Protein AF-A0A821VLI5-F1 (afdb_monomer_lite)

Radius of gyration: 17.31 Å; chains: 1; bounding box: 51×45×42 Å

Foldseek 3Di:
DDDDDDDQFDKAALDPDWPDPQQFPDPVVAQDFAKDWDAPAFFFADAAEEAEEEEEDDDPLLVVQVQLCQQFVLVWQLVVLQQLAFYADPNDTDGHHYDYHYDDYHYHHCPVPQDDDRCNVVVVVVVCCVVVVDPNDPPGHRYMYGYGHDLVRQPDRPQFDAPPQPVAAQSRRRSSLSNVQSVVLNVSCCRRHNPLRTIAGPVSNHFSSSFRPAQPPWDADPSRHTFDDDGPPTTHGYTFTQRNVVRDTDSGD

Sequence (253 aa):
MRANSVLENIIEAPVKLGATSHVNADPRKGPQGDIIYNPGNPVLTGTIKVYTFFYGTWTEEQKNIVLTFIVNIANTPWFNILRTYYQEIDGVQTYVTGPLEATTTYNLGTSYGTTLSKNSIPNTLTTLIQAGSIPNDPNGTNYIYAVTGDLARSTDNGCSKIDANPNGTPNGDRGIDAMMSTVAHELAEAITDPYVNSWRDENNYENADKCSHRYEPTVKLQHGIKYNVQAGDRRYLIQQNWDANTQQCTMSA

pLDDT: mean 77.53, std 18.72, range [22.38, 98.31]

Secondary structure (DSSP, 8-state):
---------EEE-TT--S-----PPPTTT---S--EE-TT-----SSEEEEEEEES---HHHHHHHHHHHHHGGGSHHHHHHTT-EEEETTEEEE----EEEEEEEEE-STTTT---TTHHHHHHHHHHHTTSS---TT--SEEEEEE--GGG-SS-SS------TT--TTS-HHHHHHHHHHHHHHHHHHH-TTSSSEE-TT---HHHHHTT---S-EE-GGG-EESEEETTEEE----EEETTTTEEES--

Structure (mmCIF, N/CA/C/O backbone):
data_AF-A0A821VLI5-F1
#
_entry.id   AF-A0A821VLI5-F1
#
loop_
_atom_site.group_PDB
_atom_site.id
_atom_site.type_symbol
_atom_site.label_atom_id
_atom_site.label_alt_id
_atom_site.label_comp_id
_atom_site.label_asym_id
_atom_site.label_entity_id
_atom_site.label_seq_id
_atom_site.pdbx_PDB_ins_code
_atom_site.Cartn_x
_atom_site.Cartn_y
_atom_site.Cartn_z
_atom_site.occupancy
_atom_site.B_iso_or_equiv
_atom_site.auth_seq_id
_atom_site.auth_comp_id
_atom_site.auth_asym_id
_atom_site.auth_atom_id
_atom_site.pdbx_PDB_model_num
ATOM 1 N N . MET A 1 1 ? 33.015 -2.453 8.938 1.00 24.11 1 MET A N 1
ATOM 2 C CA . MET A 1 1 ? 32.539 -1.087 8.632 1.00 24.11 1 MET A CA 1
ATOM 3 C C . MET A 1 1 ? 31.528 -1.201 7.501 1.00 24.11 1 MET A C 1
ATOM 5 O O . MET A 1 1 ? 31.934 -1.454 6.377 1.00 24.11 1 MET A O 1
ATOM 9 N N . ARG A 1 2 ? 30.226 -1.189 7.818 1.00 22.38 2 ARG A N 1
ATOM 10 C CA . ARG A 1 2 ? 29.136 -1.316 6.836 1.00 22.38 2 ARG A CA 1
ATOM 11 C C . ARG A 1 2 ? 28.680 0.094 6.469 1.00 22.38 2 ARG A C 1
ATOM 13 O O . ARG A 1 2 ? 28.303 0.844 7.362 1.00 22.38 2 ARG A O 1
ATOM 20 N N . ALA A 1 3 ? 28.813 0.459 5.198 1.00 22.59 3 ALA A N 1
ATOM 21 C CA . ALA A 1 3 ? 28.381 1.754 4.694 1.00 22.59 3 ALA A CA 1
ATOM 22 C C . ALA A 1 3 ? 26.845 1.824 4.634 1.00 22.59 3 ALA A C 1
ATOM 24 O O . ALA A 1 3 ? 26.178 0.838 4.337 1.00 22.59 3 ALA A O 1
ATOM 25 N N . ASN A 1 4 ? 26.357 3.011 4.976 1.00 25.78 4 ASN A N 1
ATOM 26 C CA . ASN A 1 4 ? 24.983 3.455 5.169 1.00 25.78 4 ASN A CA 1
ATOM 27 C C . ASN A 1 4 ? 23.937 2.988 4.136 1.00 25.78 4 ASN A C 1
ATOM 29 O O . ASN A 1 4 ? 24.146 3.081 2.930 1.00 25.78 4 ASN A O 1
ATOM 33 N N . SER A 1 5 ? 22.799 2.573 4.707 1.00 26.97 5 SER A N 1
ATOM 34 C CA . SER A 1 5 ? 21.412 2.491 4.216 1.00 26.97 5 SER A CA 1
ATOM 35 C C . SER A 1 5 ? 21.126 2.994 2.798 1.00 26.97 5 SER A C 1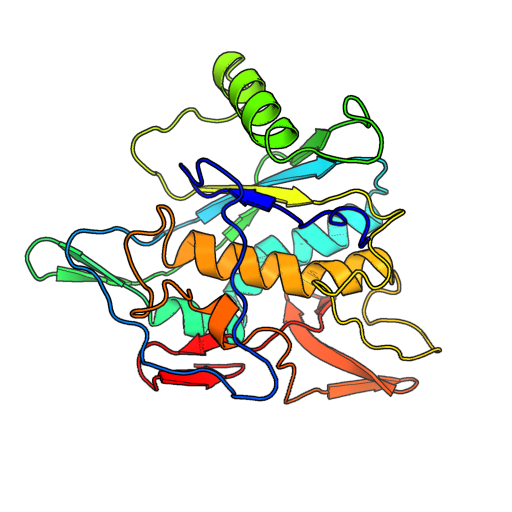
ATOM 37 O O . SER A 1 5 ? 21.221 4.192 2.513 1.00 26.97 5 SER A O 1
ATOM 39 N N . VAL A 1 6 ? 20.653 2.083 1.949 1.00 28.61 6 VAL A N 1
ATOM 40 C CA . VAL A 1 6 ? 20.037 2.416 0.670 1.00 28.61 6 VAL A CA 1
ATOM 41 C C . VAL A 1 6 ? 18.526 2.562 0.862 1.00 28.61 6 VAL A C 1
ATOM 43 O O . VAL A 1 6 ? 17.857 1.594 1.188 1.00 28.61 6 VAL A O 1
ATOM 46 N N . LEU A 1 7 ? 18.058 3.800 0.682 1.00 38.62 7 LEU A N 1
ATOM 47 C CA . LEU A 1 7 ? 16.731 4.251 0.232 1.00 38.62 7 LEU A CA 1
ATOM 48 C C . LEU A 1 7 ? 15.545 3.302 0.494 1.00 38.62 7 LEU A C 1
ATOM 50 O O . LEU A 1 7 ? 15.199 2.477 -0.350 1.00 38.62 7 LEU A O 1
ATOM 54 N N . GLU A 1 8 ? 14.875 3.504 1.623 1.00 42.53 8 GLU A N 1
ATOM 55 C CA . GLU A 1 8 ? 13.516 3.009 1.868 1.00 42.53 8 GLU A CA 1
ATOM 56 C C . GLU A 1 8 ? 12.522 3.957 1.163 1.00 42.53 8 GLU A C 1
ATOM 58 O O . GLU A 1 8 ? 12.709 5.177 1.168 1.00 42.53 8 GLU A O 1
ATOM 63 N N . ASN A 1 9 ? 11.508 3.412 0.482 1.00 42.50 9 ASN A N 1
ATOM 64 C CA . ASN A 1 9 ? 10.409 4.221 -0.052 1.00 42.50 9 ASN A CA 1
ATOM 65 C C . ASN A 1 9 ? 9.585 4.679 1.142 1.00 42.50 9 ASN A C 1
ATOM 67 O O . ASN A 1 9 ? 9.076 3.829 1.859 1.00 42.50 9 ASN A O 1
ATOM 71 N N . ILE A 1 10 ? 9.483 5.984 1.376 1.00 48.31 10 ILE A N 1
ATOM 72 C CA . ILE A 1 10 ? 8.803 6.492 2.567 1.00 48.31 10 ILE A CA 1
ATOM 73 C C . ILE A 1 10 ? 7.367 6.829 2.178 1.00 48.31 10 ILE A C 1
ATOM 75 O O . ILE A 1 10 ? 7.133 7.720 1.357 1.00 48.31 10 ILE A O 1
ATOM 79 N N . ILE A 1 11 ? 6.403 6.117 2.759 1.00 48.69 11 ILE A N 1
ATOM 80 C CA . ILE A 1 11 ? 5.005 6.542 2.756 1.00 48.69 11 ILE A CA 1
ATOM 81 C C . ILE A 1 11 ? 4.702 7.129 4.139 1.00 48.69 11 ILE A C 1
ATOM 83 O O . ILE A 1 11 ? 4.785 6.437 5.147 1.00 48.69 11 ILE A O 1
ATOM 87 N N . GLU A 1 12 ? 4.368 8.418 4.196 1.00 46.44 12 GLU A N 1
ATOM 88 C CA . GLU A 1 12 ? 4.026 9.127 5.433 1.00 46.44 12 GLU A CA 1
ATOM 89 C C . GLU A 1 12 ? 2.503 9.364 5.484 1.00 46.44 12 GLU A C 1
ATOM 91 O O . GLU A 1 12 ? 1.946 10.094 4.665 1.00 46.44 12 GLU A O 1
ATOM 96 N N . ALA A 1 13 ? 1.802 8.745 6.439 1.00 45.25 13 ALA A N 1
ATOM 97 C CA . ALA A 1 13 ? 0.444 9.150 6.839 1.00 45.25 13 ALA A CA 1
ATOM 98 C C . ALA A 1 13 ? 0.522 10.451 7.676 1.00 45.25 13 ALA A C 1
ATOM 100 O O . ALA A 1 13 ? 1.643 10.881 7.967 1.00 45.25 13 ALA A O 1
ATOM 101 N N . PRO A 1 14 ? -0.592 11.124 8.053 1.00 45.34 14 PRO A N 1
ATOM 102 C CA . PRO A 1 14 ? -0.581 12.552 8.377 1.00 45.34 14 PRO A CA 1
ATOM 103 C C . PRO A 1 14 ? 0.395 12.999 9.474 1.00 45.34 14 PRO A C 1
ATOM 105 O O . PRO A 1 14 ? 0.679 14.191 9.494 1.00 45.34 14 PRO A O 1
ATOM 108 N N . VAL A 1 15 ? 0.982 12.112 10.294 1.00 37.12 15 VAL A N 1
ATOM 109 C CA . VAL A 1 15 ? 2.282 12.361 10.947 1.00 37.12 15 VAL A CA 1
ATOM 110 C C . VAL A 1 15 ? 3.073 11.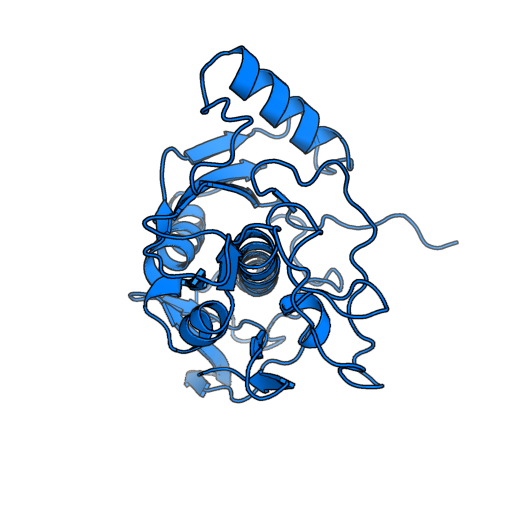042 11.191 1.00 37.12 15 VAL A C 1
ATOM 112 O O . VAL A 1 15 ? 3.016 10.504 12.293 1.00 37.12 15 VAL A O 1
ATOM 115 N N . LYS A 1 16 ? 3.904 10.555 10.245 1.00 45.75 16 LYS A N 1
ATOM 116 C CA . LYS A 1 16 ? 5.098 9.717 10.569 1.00 45.75 16 LYS A CA 1
ATOM 117 C C . LYS A 1 16 ? 6.314 10.653 10.722 1.00 45.75 16 LYS A C 1
ATOM 119 O O . LYS A 1 16 ? 7.113 10.832 9.808 1.00 45.75 16 LYS A O 1
ATOM 124 N N . LEU A 1 17 ? 6.438 11.335 11.870 1.00 29.39 17 LEU A N 1
ATOM 125 C CA . LEU A 1 17 ? 7.600 12.195 12.147 1.00 29.39 17 LEU A CA 1
ATOM 126 C C . LEU A 1 17 ? 8.837 11.345 12.454 1.00 29.39 17 LEU A C 1
ATOM 128 O O . LEU A 1 17 ? 9.081 10.944 13.590 1.00 29.39 17 LEU A O 1
ATOM 132 N N . GLY A 1 18 ? 9.650 11.163 11.418 1.00 31.88 18 GLY A N 1
ATOM 133 C CA . GLY A 1 18 ? 10.977 10.573 11.487 1.00 31.88 18 GLY A CA 1
ATOM 134 C C . GLY A 1 18 ? 10.990 9.148 10.962 1.00 31.88 18 GLY A C 1
ATOM 135 O O . GLY A 1 18 ? 10.194 8.317 11.374 1.00 31.88 18 GLY A O 1
ATOM 136 N N . ALA A 1 19 ? 11.957 8.855 10.092 1.00 32.88 19 ALA A N 1
ATOM 137 C CA . ALA A 1 19 ? 12.346 7.488 9.779 1.00 32.88 19 ALA A CA 1
ATOM 138 C C . ALA A 1 19 ? 12.881 6.826 11.059 1.00 32.88 19 ALA A C 1
ATOM 140 O O . ALA A 1 19 ? 14.092 6.826 11.340 1.00 32.88 19 ALA A O 1
ATOM 141 N N . THR A 1 20 ? 11.971 6.309 11.879 1.00 35.59 20 THR A N 1
ATOM 142 C CA . THR A 1 20 ? 12.273 5.279 12.860 1.00 35.59 20 THR A CA 1
ATOM 143 C C . THR A 1 20 ? 12.878 4.116 12.087 1.00 35.59 20 THR A C 1
ATOM 145 O O . THR A 1 20 ? 12.532 3.866 10.940 1.00 35.59 20 THR A O 1
ATOM 148 N N . SER A 1 21 ? 13.887 3.462 12.648 1.00 37.69 21 SER A N 1
ATOM 149 C CA . SER A 1 21 ? 14.374 2.211 12.071 1.00 37.69 21 SER A CA 1
ATOM 150 C C . SER A 1 21 ? 13.184 1.267 11.890 1.00 37.69 21 SER A C 1
ATOM 152 O O . SER A 1 21 ? 12.632 0.847 12.906 1.00 37.69 21 SER A O 1
ATOM 154 N N . HIS A 1 22 ? 12.795 0.967 10.650 1.00 51.19 22 HIS A N 1
ATOM 155 C CA . HIS A 1 22 ? 11.783 -0.045 10.367 1.00 51.19 22 HIS A CA 1
ATOM 156 C C . HIS A 1 22 ? 12.322 -1.376 10.890 1.00 51.19 22 HIS A C 1
ATOM 158 O O . HIS A 1 22 ? 13.314 -1.923 10.389 1.00 51.19 22 HIS A O 1
ATOM 164 N N . VAL A 1 23 ? 11.749 -1.846 11.994 1.00 56.75 23 VAL A N 1
ATOM 165 C CA . VAL A 1 23 ? 12.067 -3.162 12.526 1.00 56.75 23 VAL A CA 1
ATOM 166 C C . VAL A 1 23 ? 11.199 -4.129 11.741 1.00 56.75 23 VAL A C 1
ATOM 168 O O . VAL A 1 23 ? 10.013 -4.210 11.962 1.00 56.75 23 VAL A O 1
ATOM 171 N N . ASN A 1 24 ? 11.782 -4.886 10.818 1.00 60.94 24 ASN A N 1
ATOM 172 C CA . ASN A 1 24 ? 11.066 -5.985 10.171 1.00 60.94 24 ASN A CA 1
ATOM 173 C C . ASN A 1 24 ? 11.215 -7.255 11.020 1.00 60.94 24 ASN A C 1
ATOM 175 O O . ASN A 1 24 ? 12.294 -7.502 11.577 1.00 60.94 24 ASN A O 1
ATOM 179 N N . ALA A 1 25 ? 10.182 -8.098 11.094 1.00 58.00 25 ALA A N 1
ATOM 180 C CA . ALA A 1 25 ? 10.293 -9.376 11.796 1.00 58.00 25 ALA A CA 1
ATOM 181 C C . ALA A 1 25 ? 11.406 -10.252 11.176 1.00 58.00 25 ALA A C 1
ATOM 183 O O . ALA A 1 25 ? 11.527 -10.345 9.953 1.00 58.00 25 ALA A O 1
ATOM 184 N N . ASP A 1 26 ? 12.226 -10.926 12.005 1.00 62.94 26 ASP A N 1
ATOM 185 C CA . ASP A 1 26 ? 13.305 -11.802 11.510 1.00 62.94 26 ASP A CA 1
ATOM 186 C C . ASP A 1 26 ? 12.705 -12.928 10.644 1.00 62.94 26 ASP A C 1
ATOM 188 O O . ASP A 1 26 ? 11.998 -13.800 11.175 1.00 62.94 26 ASP A O 1
ATOM 192 N N . PRO A 1 27 ? 13.039 -13.001 9.339 1.00 61.19 27 PRO A N 1
ATOM 193 C CA . PRO A 1 27 ? 12.475 -14.002 8.437 1.00 61.19 27 PRO A CA 1
ATOM 194 C C . PRO A 1 27 ? 12.721 -15.446 8.895 1.00 61.19 27 PRO A C 1
ATOM 196 O O . PRO A 1 27 ? 11.984 -16.350 8.507 1.00 61.19 27 PRO A O 1
ATOM 199 N N . ARG A 1 28 ? 13.753 -15.680 9.721 1.00 56.53 28 ARG A N 1
ATOM 200 C CA . ARG A 1 28 ? 14.140 -17.007 10.229 1.00 56.53 28 ARG A CA 1
ATOM 201 C C . ARG A 1 28 ? 13.348 -17.443 11.456 1.00 56.53 28 ARG A C 1
ATOM 203 O O . ARG A 1 28 ? 13.270 -18.639 11.715 1.00 56.53 28 ARG A O 1
ATOM 210 N N . LYS A 1 29 ? 12.821 -16.496 12.234 1.00 60.34 29 LYS A N 1
ATOM 211 C CA . LYS A 1 29 ? 12.081 -16.779 13.478 1.00 60.34 29 LYS A CA 1
ATOM 212 C C . LYS A 1 29 ? 10.567 -16.745 13.282 1.00 60.34 29 LYS A C 1
ATOM 214 O O . LYS A 1 29 ? 9.846 -17.270 14.122 1.00 60.34 29 LYS A O 1
ATOM 219 N N . GLY A 1 30 ? 10.120 -16.174 12.164 1.00 63.47 30 GLY A N 1
ATOM 220 C CA . GLY A 1 30 ? 8.716 -15.920 11.880 1.00 63.47 30 GLY A CA 1
ATOM 221 C C . GLY A 1 30 ? 8.138 -14.759 12.689 1.00 63.47 30 GLY A C 1
ATOM 222 O O . GLY A 1 30 ? 8.813 -14.253 13.585 1.00 63.47 30 GLY A O 1
ATOM 223 N N . PRO A 1 31 ? 6.921 -14.300 12.346 1.00 73.94 31 PRO A N 1
ATOM 224 C CA . PRO A 1 31 ? 6.234 -13.271 13.119 1.00 73.94 31 PRO A CA 1
ATOM 225 C C . PRO A 1 31 ? 6.019 -13.766 14.552 1.00 73.94 31 PRO A C 1
ATOM 227 O O . PRO A 1 31 ? 5.532 -14.877 14.759 1.00 73.94 31 PRO A O 1
ATOM 230 N N . GLN A 1 32 ? 6.423 -12.964 15.535 1.00 77.00 32 GLN A N 1
ATOM 231 C CA . GLN A 1 32 ? 6.291 -13.283 16.960 1.00 77.00 32 GLN A CA 1
ATOM 232 C C . GLN A 1 32 ? 5.333 -12.307 17.619 1.00 77.00 32 GLN A C 1
ATOM 234 O O . GLN A 1 32 ? 5.511 -11.117 17.407 1.00 77.00 32 GLN A O 1
ATOM 239 N N . GLY A 1 33 ? 4.405 -12.787 18.449 1.00 84.69 33 GLY A N 1
ATOM 240 C CA . GLY A 1 33 ? 3.459 -11.955 19.202 1.00 84.69 33 GLY A CA 1
ATOM 241 C C . GLY A 1 33 ? 2.266 -11.481 18.372 1.00 84.69 33 GLY A C 1
ATOM 242 O O . GLY A 1 33 ? 2.364 -11.347 17.150 1.00 84.69 33 GLY A O 1
ATOM 243 N N . ASP A 1 34 ? 1.159 -11.203 19.047 1.00 91.19 34 ASP A N 1
ATOM 244 C CA . ASP A 1 34 ? -0.065 -10.715 18.418 1.00 91.19 34 ASP A CA 1
ATOM 245 C C . ASP A 1 34 ? 0.000 -9.195 18.229 1.00 91.19 34 ASP A C 1
ATOM 247 O O . ASP A 1 34 ? 0.607 -8.481 19.031 1.00 91.19 34 ASP A O 1
ATOM 251 N N . ILE A 1 35 ? -0.618 -8.693 17.161 1.00 91.62 35 ILE A N 1
ATOM 252 C CA . ILE A 1 35 ? -0.881 -7.260 17.010 1.00 91.62 35 ILE A CA 1
ATOM 253 C C . ILE A 1 35 ? -2.173 -6.950 17.748 1.00 91.62 35 ILE A C 1
ATOM 255 O O . ILE A 1 35 ? -3.214 -7.556 17.477 1.00 91.62 35 ILE A O 1
ATOM 259 N N . ILE A 1 36 ? -2.096 -5.980 18.655 1.00 92.75 36 ILE A N 1
ATOM 260 C CA . ILE A 1 36 ? -3.197 -5.587 19.528 1.00 92.75 36 ILE A CA 1
ATOM 261 C C . ILE A 1 36 ? -3.552 -4.126 19.249 1.00 92.75 36 ILE A C 1
ATOM 263 O O . ILE A 1 36 ? -2.683 -3.289 18.990 1.00 92.75 36 ILE A O 1
ATOM 267 N N . TYR A 1 37 ? -4.847 -3.826 19.306 1.00 92.75 37 TYR A N 1
ATOM 268 C CA . TYR A 1 37 ? -5.348 -2.464 19.216 1.00 92.75 37 TYR A CA 1
ATOM 269 C C . TYR A 1 37 ? -5.120 -1.685 20.514 1.00 92.75 37 TYR A C 1
ATOM 271 O O . TYR A 1 37 ? -5.429 -2.172 21.603 1.00 92.75 37 TYR A O 1
ATOM 279 N N . ASN A 1 38 ? -4.657 -0.443 20.393 1.00 87.94 38 ASN A N 1
ATOM 280 C CA . ASN A 1 38 ? -4.570 0.518 21.485 1.00 87.94 38 ASN A CA 1
ATOM 281 C C . ASN A 1 38 ? -5.787 1.462 21.441 1.00 87.94 38 ASN A C 1
ATOM 283 O O . ASN A 1 38 ? -5.850 2.317 20.552 1.00 87.94 38 ASN A O 1
ATOM 287 N N . PRO A 1 39 ? -6.735 1.360 22.393 1.00 86.62 39 PRO A N 1
ATOM 288 C CA . PRO A 1 39 ? -7.982 2.123 22.367 1.00 86.62 39 PRO A CA 1
ATOM 289 C C . PRO A 1 39 ? -7.805 3.638 22.238 1.00 86.62 39 PRO A C 1
ATOM 291 O O . PRO A 1 39 ? -6.901 4.221 22.838 1.00 86.62 39 PRO A O 1
ATOM 294 N N . GLY A 1 40 ? -8.703 4.277 21.483 1.00 81.94 40 GLY A N 1
ATOM 295 C CA . GLY A 1 40 ? -8.716 5.727 21.265 1.00 81.94 40 GLY A CA 1
ATOM 296 C C . GLY A 1 40 ? -7.774 6.227 20.167 1.00 81.94 40 GLY A C 1
ATOM 297 O O . GLY A 1 40 ? -7.740 7.429 19.909 1.00 81.94 40 GLY A O 1
ATOM 298 N N . ASN A 1 41 ? -7.037 5.333 19.503 1.00 87.00 41 ASN A N 1
ATOM 299 C CA . ASN A 1 41 ? -6.144 5.680 18.399 1.00 87.00 41 ASN A CA 1
ATOM 300 C C . ASN A 1 41 ? -6.798 5.374 17.041 1.00 87.00 41 ASN A C 1
ATOM 302 O O . ASN A 1 41 ? -7.542 4.393 16.927 1.00 87.00 41 ASN A O 1
ATOM 306 N N . PRO A 1 42 ? -6.578 6.216 16.020 1.00 87.88 42 PRO A N 1
ATOM 307 C CA . PRO A 1 42 ? -7.330 6.134 14.777 1.00 87.88 42 PRO A CA 1
ATOM 308 C C . PRO A 1 42 ? -6.770 5.081 13.816 1.00 87.88 42 PRO A C 1
ATOM 310 O O . PRO A 1 42 ? -5.624 4.646 13.920 1.00 87.88 42 PRO A O 1
ATOM 313 N N . VAL A 1 43 ? -7.594 4.721 12.840 1.00 90.94 43 VAL A N 1
ATOM 314 C CA . VAL A 1 43 ? -7.199 4.061 11.588 1.00 90.94 43 VAL A CA 1
ATOM 315 C C . VAL A 1 43 ? -7.755 4.897 10.435 1.00 90.94 43 VAL A C 1
ATOM 317 O O . VAL A 1 43 ? -8.657 5.713 10.641 1.00 90.94 43 VAL A O 1
ATOM 320 N N . LEU A 1 44 ? -7.262 4.724 9.210 1.00 89.69 44 LEU A N 1
ATOM 321 C CA . LEU A 1 44 ? -7.827 5.447 8.067 1.00 89.69 44 LEU A CA 1
ATOM 322 C C . LEU A 1 44 ? -9.130 4.786 7.592 1.00 89.69 44 LEU A C 1
ATOM 324 O O . LEU A 1 44 ? -9.191 3.578 7.354 1.00 89.69 44 LEU A O 1
ATOM 328 N N . THR A 1 45 ? -10.187 5.584 7.429 1.00 90.88 45 THR A N 1
ATOM 329 C CA . THR A 1 45 ? -11.538 5.115 7.064 1.00 90.88 45 THR A CA 1
ATOM 330 C C . THR A 1 45 ? -12.128 5.964 5.930 1.00 90.88 45 THR A C 1
ATOM 332 O O . THR A 1 45 ? -11.563 6.978 5.545 1.00 90.88 45 THR A O 1
ATOM 335 N N . GLY A 1 46 ? -13.249 5.559 5.333 1.00 90.31 46 GLY A N 1
ATOM 336 C CA . GLY A 1 46 ? -13.823 6.223 4.161 1.00 90.31 46 GLY A CA 1
ATOM 337 C C . GLY A 1 46 ? -12.902 6.188 2.933 1.00 90.31 46 GLY A C 1
ATOM 338 O O . GLY A 1 46 ? -12.063 5.298 2.786 1.00 90.31 46 GLY A O 1
ATOM 339 N N . THR A 1 47 ? -13.067 7.168 2.040 1.00 90.81 47 THR A N 1
ATOM 340 C CA . THR A 1 47 ? -12.162 7.368 0.899 1.00 90.81 47 THR A CA 1
ATOM 341 C C . THR A 1 47 ? -10.813 7.893 1.383 1.00 90.81 47 THR A C 1
ATOM 343 O O . THR A 1 47 ? -10.754 8.964 1.987 1.00 90.81 47 THR A O 1
ATOM 346 N N . ILE A 1 48 ? -9.739 7.171 1.059 1.00 88.56 48 ILE A N 1
ATOM 347 C CA . ILE A 1 48 ? -8.364 7.490 1.454 1.00 88.56 48 ILE A CA 1
ATOM 348 C C . ILE A 1 48 ? -7.625 8.096 0.258 1.00 88.56 48 ILE A C 1
ATOM 350 O O . ILE A 1 48 ? -7.394 7.423 -0.746 1.00 88.56 48 ILE A O 1
ATOM 354 N N . LYS A 1 49 ? -7.238 9.368 0.347 1.00 85.75 49 LYS A N 1
ATOM 355 C CA . LYS A 1 49 ? -6.517 10.084 -0.713 1.00 85.75 49 LYS A CA 1
ATOM 356 C C . LYS A 1 49 ? -5.020 9.811 -0.640 1.00 85.75 49 LYS A C 1
ATOM 358 O O . LYS A 1 49 ? -4.394 10.028 0.387 1.00 85.75 49 LYS A O 1
ATOM 363 N N . VAL A 1 50 ? -4.406 9.408 -1.740 1.00 83.75 50 VAL A N 1
ATOM 364 C CA . VAL A 1 50 ? -2.969 9.123 -1.796 1.00 83.75 50 VAL A CA 1
ATOM 365 C C . VAL A 1 50 ? -2.279 10.163 -2.671 1.00 83.75 50 VAL A C 1
ATOM 367 O O . VAL A 1 50 ? -2.375 10.141 -3.901 1.00 83.75 50 VAL A O 1
ATOM 370 N N . TYR A 1 51 ? -1.593 11.102 -2.025 1.00 79.06 51 TYR A N 1
ATOM 371 C CA . TYR A 1 51 ? -0.737 12.100 -2.662 1.00 79.06 51 TYR A CA 1
ATOM 372 C C . TYR A 1 51 ? 0.593 11.436 -3.007 1.00 79.06 51 TYR A C 1
ATOM 374 O O . TYR A 1 51 ? 1.340 11.039 -2.116 1.00 79.06 51 TYR A O 1
ATOM 382 N N . THR A 1 52 ? 0.886 11.290 -4.298 1.00 79.00 52 THR A N 1
ATOM 383 C CA . THR A 1 52 ? 2.064 10.534 -4.749 1.00 79.00 52 THR A CA 1
ATOM 384 C C . THR A 1 52 ? 3.167 11.474 -5.225 1.00 79.00 52 THR A C 1
ATOM 386 O O . THR A 1 52 ? 2.948 12.319 -6.095 1.00 79.00 52 THR A O 1
ATOM 389 N N . PHE A 1 53 ? 4.369 11.309 -4.682 1.00 77.31 53 PHE A N 1
ATOM 390 C CA . PHE A 1 53 ? 5.558 12.082 -5.017 1.00 77.31 53 PHE A CA 1
ATOM 391 C C . PHE A 1 53 ? 6.571 11.169 -5.690 1.00 77.31 53 PHE A C 1
ATOM 393 O O . PHE A 1 53 ? 7.165 10.292 -5.064 1.00 77.31 53 PHE A O 1
ATOM 400 N N . PHE A 1 54 ? 6.790 11.409 -6.974 1.00 78.25 54 PHE A N 1
ATOM 401 C CA . PHE A 1 54 ? 7.784 10.698 -7.754 1.00 78.25 54 PHE A CA 1
ATOM 402 C C . PHE A 1 54 ? 9.128 11.399 -7.612 1.00 78.25 54 PHE A C 1
ATOM 404 O O . PHE A 1 54 ? 9.339 12.450 -8.222 1.00 78.25 54 PHE A O 1
ATOM 411 N N . TYR A 1 55 ? 10.017 10.847 -6.781 1.00 74.69 55 TYR A N 1
ATOM 412 C CA . TYR A 1 55 ? 11.374 11.357 -6.630 1.00 74.69 55 TYR A CA 1
ATOM 413 C C . TYR A 1 55 ? 12.308 10.802 -7.707 1.00 74.69 55 TYR A C 1
ATOM 415 O O . TYR A 1 55 ? 12.416 9.590 -7.892 1.00 74.69 55 TYR A O 1
ATOM 423 N N . GLY A 1 56 ? 13.019 11.690 -8.399 1.00 74.75 56 GLY A N 1
ATOM 424 C CA . GLY A 1 56 ? 13.949 11.333 -9.469 1.00 74.75 56 GLY A CA 1
ATOM 425 C C . GLY A 1 56 ? 13.322 11.416 -10.861 1.00 74.75 56 GLY A C 1
ATOM 426 O O . GLY A 1 56 ? 12.424 12.221 -11.113 1.00 74.75 56 GLY A O 1
ATOM 427 N N . THR A 1 57 ? 13.827 10.610 -11.797 1.00 80.75 57 THR A N 1
ATOM 428 C CA . THR A 1 57 ? 13.367 10.625 -13.196 1.00 80.75 57 THR A CA 1
ATOM 429 C C . THR A 1 57 ? 12.427 9.458 -13.458 1.00 80.75 57 THR A C 1
ATOM 431 O O . THR A 1 57 ? 12.813 8.306 -13.297 1.00 80.75 57 THR A O 1
ATOM 434 N N . TRP A 1 58 ? 11.206 9.771 -13.891 1.00 83.12 58 TRP A N 1
ATOM 435 C CA . TRP A 1 58 ? 10.125 8.807 -14.068 1.00 83.12 58 TRP A CA 1
ATOM 436 C C . TRP A 1 58 ? 9.437 9.005 -15.413 1.00 83.12 58 TRP A C 1
ATOM 438 O O . TRP A 1 58 ? 8.966 10.108 -15.713 1.00 83.12 58 TRP A O 1
ATOM 448 N N . THR A 1 59 ? 9.329 7.931 -16.191 1.00 90.38 59 THR A N 1
ATOM 449 C CA . THR A 1 59 ? 8.482 7.895 -17.391 1.00 90.38 59 THR A CA 1
ATOM 450 C C . THR A 1 59 ? 7.000 7.844 -17.011 1.00 90.38 59 THR A C 1
ATOM 452 O O . THR A 1 59 ? 6.643 7.485 -15.889 1.00 90.38 59 THR A O 1
ATOM 455 N N . GLU A 1 60 ? 6.115 8.199 -17.943 1.00 92.31 60 GLU A N 1
ATOM 456 C CA . GLU A 1 60 ? 4.664 8.109 -17.723 1.00 92.31 60 GLU A CA 1
ATOM 457 C C . GLU A 1 60 ? 4.208 6.667 -17.471 1.00 92.31 60 GLU A C 1
ATOM 459 O O . GLU A 1 60 ? 3.393 6.438 -16.581 1.00 92.31 60 GLU A O 1
ATOM 464 N N . GLU A 1 61 ? 4.793 5.693 -18.174 1.00 93.31 61 GLU A N 1
ATOM 465 C CA . GLU A 1 61 ? 4.492 4.269 -17.983 1.00 93.31 61 GLU A CA 1
ATOM 466 C C . GLU A 1 61 ? 4.882 3.789 -16.577 1.00 93.31 61 GLU A C 1
ATOM 468 O O . GLU A 1 61 ? 4.094 3.132 -15.900 1.00 93.31 61 GLU A O 1
ATOM 473 N N . GLN A 1 62 ? 6.056 4.189 -16.079 1.00 89.06 62 GLN A N 1
ATOM 474 C CA . GLN A 1 62 ? 6.488 3.860 -14.714 1.00 89.06 62 GLN A CA 1
ATOM 475 C C . GLN A 1 62 ? 5.538 4.429 -13.657 1.00 89.06 62 GLN A C 1
ATOM 477 O O . GLN A 1 62 ? 5.165 3.729 -12.714 1.00 89.06 62 GLN A O 1
ATOM 482 N N . LYS A 1 63 ? 5.100 5.683 -13.826 1.00 89.44 63 LYS A N 1
ATOM 483 C CA . LYS A 1 63 ? 4.099 6.285 -12.933 1.00 89.44 63 LYS A CA 1
ATOM 484 C C . LYS A 1 63 ? 2.771 5.549 -13.032 1.00 89.44 63 LYS A C 1
ATOM 486 O O . LYS A 1 63 ? 2.146 5.303 -12.006 1.00 89.44 63 LYS A O 1
ATOM 491 N N . ASN A 1 64 ? 2.353 5.167 -14.238 1.00 93.75 64 ASN A N 1
ATOM 492 C CA . ASN A 1 64 ? 1.112 4.432 -14.446 1.00 93.75 64 ASN A CA 1
ATOM 493 C C . ASN A 1 64 ? 1.114 3.088 -13.701 1.00 93.75 64 ASN A C 1
ATOM 495 O O . ASN A 1 64 ? 0.121 2.775 -13.055 1.00 93.75 64 ASN A O 1
ATOM 499 N N . ILE A 1 65 ? 2.232 2.349 -13.683 1.00 92.12 65 ILE A N 1
ATOM 500 C CA . ILE A 1 65 ? 2.342 1.100 -12.906 1.00 92.12 65 ILE A CA 1
ATOM 501 C C . ILE A 1 65 ? 2.061 1.338 -11.413 1.00 92.12 65 ILE A C 1
ATOM 503 O O . ILE A 1 65 ? 1.304 0.577 -10.803 1.00 92.12 65 ILE A O 1
ATOM 507 N N . VAL A 1 66 ? 2.638 2.394 -10.830 1.00 89.19 66 VAL A N 1
ATOM 508 C CA . VAL A 1 66 ? 2.458 2.743 -9.409 1.00 89.19 66 VAL A CA 1
ATOM 509 C C . VAL A 1 66 ? 1.036 3.230 -9.130 1.00 89.19 66 VAL A C 1
ATOM 511 O O . VAL A 1 66 ? 0.400 2.778 -8.181 1.00 89.19 66 VAL A O 1
ATOM 514 N N . LEU A 1 67 ? 0.507 4.127 -9.962 1.00 91.94 67 LEU A N 1
ATOM 515 C CA . LEU A 1 67 ? -0.823 4.706 -9.757 1.00 91.94 67 LEU A CA 1
ATOM 516 C C . LEU A 1 67 ? -1.929 3.663 -9.940 1.00 91.94 67 LEU A C 1
ATOM 518 O O . LEU A 1 67 ? -2.859 3.632 -9.136 1.00 91.94 67 LEU A O 1
ATOM 522 N N . THR A 1 68 ? -1.804 2.765 -10.923 1.00 95.31 68 THR A N 1
ATOM 523 C CA . THR A 1 68 ? -2.724 1.632 -11.098 1.00 95.31 68 THR A CA 1
ATOM 524 C C . THR A 1 68 ? -2.750 0.749 -9.858 1.00 95.31 68 THR A C 1
ATOM 526 O O . THR A 1 68 ? -3.833 0.342 -9.439 1.00 95.31 68 THR A O 1
ATOM 529 N N . PHE A 1 69 ? -1.597 0.493 -9.232 1.00 94.31 69 PHE A N 1
ATOM 530 C CA . PHE A 1 69 ? -1.550 -0.245 -7.973 1.00 94.31 69 PHE A CA 1
ATOM 531 C C . PHE A 1 69 ? -2.323 0.486 -6.874 1.00 94.31 69 PHE A C 1
ATOM 533 O O . PHE A 1 69 ? -3.241 -0.089 -6.296 1.00 94.31 69 PHE A O 1
ATOM 540 N N . ILE A 1 70 ? -2.000 1.761 -6.629 1.00 91.38 70 ILE A N 1
ATOM 541 C CA . ILE A 1 70 ? -2.587 2.566 -5.546 1.00 91.38 70 ILE A CA 1
ATOM 542 C C . ILE A 1 70 ? -4.117 2.597 -5.633 1.00 91.38 70 ILE A C 1
ATOM 544 O O . ILE A 1 70 ? -4.788 2.341 -4.637 1.00 91.38 70 ILE A O 1
ATOM 548 N N . VAL A 1 71 ? -4.682 2.868 -6.813 1.00 93.31 71 VAL A N 1
ATOM 549 C CA . VAL A 1 71 ? -6.143 3.022 -6.951 1.00 93.31 71 VAL A CA 1
ATOM 550 C C . VAL A 1 71 ? -6.900 1.695 -6.962 1.00 93.31 71 VAL A C 1
ATOM 552 O O . VAL A 1 71 ? -8.101 1.673 -6.705 1.00 93.31 71 VAL A O 1
ATOM 555 N N . ASN A 1 72 ? -6.224 0.576 -7.249 1.00 97.06 72 ASN A N 1
ATOM 556 C CA . ASN A 1 72 ? -6.883 -0.725 -7.379 1.00 97.06 72 ASN A CA 1
ATOM 557 C C . ASN A 1 72 ? -6.569 -1.712 -6.255 1.00 97.06 72 ASN A C 1
ATOM 559 O O . ASN A 1 72 ? -7.305 -2.689 -6.117 1.00 97.06 72 ASN A O 1
ATOM 563 N N . ILE A 1 73 ? -5.527 -1.497 -5.444 1.00 96.50 73 ILE A N 1
ATOM 564 C CA . ILE A 1 73 ? -5.158 -2.438 -4.375 1.00 96.50 73 ILE A CA 1
ATOM 565 C C . ILE A 1 73 ? -6.307 -2.623 -3.375 1.00 96.50 73 ILE A C 1
ATOM 567 O O . ILE A 1 73 ? -6.543 -3.742 -2.925 1.00 96.50 73 ILE A O 1
ATOM 571 N N . ALA A 1 74 ? -7.106 -1.573 -3.145 1.00 96.44 74 ALA A N 1
ATOM 572 C CA . ALA A 1 74 ? -8.315 -1.591 -2.318 1.00 96.44 74 ALA A CA 1
ATOM 573 C C . ALA A 1 74 ? -9.366 -2.633 -2.750 1.00 96.44 74 ALA A C 1
ATOM 575 O O . ALA A 1 74 ? -10.188 -3.064 -1.939 1.00 96.44 74 ALA A O 1
ATOM 576 N N . ASN A 1 75 ? -9.347 -3.046 -4.019 1.00 97.06 75 ASN A N 1
ATOM 577 C CA . ASN A 1 75 ? -10.293 -4.001 -4.601 1.00 97.06 75 ASN A CA 1
ATOM 578 C C . ASN A 1 75 ? -9.794 -5.453 -4.530 1.00 97.06 75 ASN A C 1
ATOM 580 O O . ASN A 1 75 ? -10.426 -6.352 -5.081 1.00 97.06 75 ASN A O 1
ATOM 584 N N . THR A 1 76 ? -8.646 -5.693 -3.895 1.00 97.94 76 THR A N 1
ATOM 585 C CA . THR A 1 76 ? -8.010 -7.013 -3.842 1.00 97.94 76 THR A CA 1
ATOM 586 C C . THR A 1 76 ? -8.306 -7.730 -2.522 1.00 97.94 76 THR A C 1
ATOM 588 O O . THR A 1 76 ? -8.491 -7.067 -1.498 1.00 97.94 76 THR A O 1
ATOM 591 N N . PRO A 1 77 ? -8.273 -9.077 -2.496 1.00 98.00 77 PRO A N 1
ATOM 592 C CA . PRO A 1 77 ? -8.358 -9.837 -1.248 1.00 98.00 77 PRO A CA 1
ATOM 593 C C . PRO A 1 77 ? -7.271 -9.462 -0.236 1.00 98.00 77 PRO A C 1
ATOM 595 O O . PRO A 1 77 ? -7.514 -9.498 0.964 1.00 98.00 77 PRO A O 1
ATOM 598 N N . TRP A 1 78 ? -6.094 -9.042 -0.706 1.00 98.00 78 TRP A N 1
ATOM 599 C CA . TRP A 1 78 ? -5.014 -8.585 0.166 1.00 98.00 78 TRP A CA 1
ATOM 600 C C . TRP A 1 78 ? -5.430 -7.365 0.999 1.00 98.00 78 TRP A C 1
ATOM 602 O O . TRP A 1 78 ? -5.125 -7.289 2.184 1.00 98.00 78 TRP A O 1
ATOM 612 N N . PHE A 1 79 ? -6.202 -6.437 0.425 1.00 98.12 79 PHE A N 1
ATOM 613 C CA . PHE A 1 79 ? -6.690 -5.268 1.161 1.00 98.12 79 PHE A CA 1
ATOM 614 C C . PHE A 1 79 ? -7.851 -5.594 2.110 1.00 98.12 79 PHE A C 1
ATOM 616 O O . PHE A 1 79 ? -8.071 -4.852 3.064 1.00 98.12 79 PHE A O 1
ATOM 623 N N . ASN A 1 80 ? -8.569 -6.710 1.926 1.00 98.00 80 ASN A N 1
ATOM 624 C CA . ASN A 1 80 ? -9.554 -7.157 2.922 1.00 98.00 80 ASN A CA 1
ATOM 625 C C . ASN A 1 80 ? -8.912 -7.426 4.284 1.00 98.00 80 ASN A C 1
ATOM 627 O O . ASN A 1 80 ? -9.570 -7.229 5.298 1.00 98.00 80 ASN A O 1
ATOM 631 N N . ILE A 1 81 ? -7.628 -7.798 4.308 1.00 98.31 81 ILE A N 1
ATOM 632 C CA . ILE A 1 81 ? -6.864 -7.941 5.549 1.00 98.31 81 ILE A CA 1
ATOM 633 C C . ILE A 1 81 ? -6.827 -6.601 6.290 1.00 98.31 81 ILE A C 1
ATOM 635 O O . ILE A 1 81 ? -7.085 -6.545 7.482 1.00 98.31 81 ILE A O 1
ATOM 639 N N . LEU A 1 82 ? -6.607 -5.483 5.590 1.00 97.88 82 LEU A N 1
ATOM 640 C CA . LEU A 1 82 ? -6.630 -4.164 6.231 1.00 97.88 82 LEU A CA 1
ATOM 641 C C . LEU A 1 82 ? -8.009 -3.832 6.803 1.00 97.88 82 LEU A C 1
ATOM 643 O O . LEU A 1 82 ? -8.094 -3.191 7.842 1.00 97.88 82 LEU A O 1
ATOM 647 N N . ARG A 1 83 ? -9.087 -4.326 6.182 1.00 97.44 83 ARG A N 1
ATOM 648 C CA . ARG A 1 83 ? -10.467 -4.147 6.663 1.00 97.44 83 ARG A CA 1
ATOM 649 C C . ARG A 1 83 ? -10.772 -4.900 7.962 1.00 97.44 83 ARG A C 1
ATOM 651 O O . ARG A 1 83 ? -11.841 -4.681 8.523 1.00 97.44 83 ARG A O 1
ATOM 658 N N . THR A 1 84 ? -9.868 -5.747 8.465 1.00 96.94 84 THR A N 1
ATOM 659 C CA . THR A 1 84 ? -9.999 -6.338 9.810 1.00 96.94 84 THR A CA 1
ATOM 660 C C . THR A 1 84 ? -9.569 -5.376 10.917 1.00 96.94 84 THR A C 1
ATOM 662 O O . THR A 1 84 ? -9.887 -5.605 12.080 1.00 96.94 84 THR A O 1
ATOM 665 N N . TYR A 1 85 ? -8.848 -4.306 10.574 1.00 97.25 85 TYR A N 1
ATOM 666 C CA . TYR A 1 85 ? -8.374 -3.293 11.510 1.00 97.25 85 TYR A CA 1
ATOM 667 C C . TYR A 1 85 ? -9.444 -2.223 11.731 1.00 97.25 85 TYR A C 1
ATOM 669 O O . TYR A 1 85 ? -10.174 -1.847 10.807 1.00 97.25 85 TYR A O 1
ATOM 677 N N . TYR A 1 86 ? -9.531 -1.715 12.958 1.00 96.44 86 TYR A N 1
ATOM 678 C CA . TYR A 1 86 ? -10.543 -0.742 13.362 1.00 96.44 86 TYR A CA 1
ATOM 679 C C . TYR A 1 86 ? -10.005 0.271 14.365 1.00 96.44 86 TYR A C 1
ATOM 681 O O . TYR A 1 86 ? -9.023 0.024 15.054 1.00 96.44 86 TYR A O 1
ATOM 689 N N . GLN A 1 87 ? -10.691 1.400 14.482 1.00 93.81 87 GLN A N 1
ATOM 690 C CA . GLN A 1 87 ? -10.598 2.274 15.646 1.00 93.81 87 GLN A CA 1
ATOM 691 C C . GLN A 1 87 ? -11.829 2.087 16.530 1.00 93.81 87 GLN A C 1
ATOM 693 O O . GLN A 1 87 ? -12.916 1.824 16.018 1.00 93.81 87 GLN A O 1
ATOM 698 N N . GLU A 1 88 ? -11.679 2.248 17.839 1.00 93.50 88 GLU A N 1
ATOM 699 C CA . GLU A 1 88 ? -12.783 2.229 18.796 1.00 93.50 88 GLU A CA 1
ATOM 700 C C . GLU A 1 88 ? -12.847 3.561 19.539 1.00 93.50 88 GLU A C 1
ATOM 702 O O . GLU A 1 88 ? -11.887 3.973 20.194 1.00 93.50 88 GLU A O 1
ATOM 707 N N . ILE A 1 89 ? -13.995 4.227 19.428 1.00 88.12 89 ILE A N 1
ATOM 708 C CA . ILE A 1 89 ? -14.307 5.470 20.138 1.00 88.12 89 ILE A CA 1
ATOM 709 C C . ILE A 1 89 ? -15.633 5.243 20.856 1.00 88.12 89 ILE A C 1
ATOM 711 O O . ILE A 1 89 ? -16.603 4.819 20.231 1.00 88.12 89 ILE A O 1
ATOM 715 N N . ASP A 1 90 ? -15.662 5.473 22.169 1.00 89.50 90 ASP A N 1
ATOM 716 C CA . ASP A 1 90 ? -16.847 5.275 23.018 1.00 89.50 90 ASP A CA 1
ATOM 717 C C . ASP A 1 90 ? -17.502 3.883 22.863 1.00 89.50 90 ASP A C 1
ATOM 719 O O . ASP A 1 90 ? -18.724 3.735 22.888 1.00 89.50 90 ASP A O 1
ATOM 723 N N . GLY A 1 91 ? -16.676 2.843 22.684 1.00 89.88 91 GLY A N 1
ATOM 724 C CA . GLY A 1 91 ? -17.122 1.457 22.497 1.00 89.88 91 GLY A CA 1
ATOM 725 C C . GLY A 1 91 ? -17.687 1.145 21.106 1.00 89.88 91 GLY A C 1
ATOM 726 O O . GLY A 1 91 ? -18.212 0.053 20.890 1.00 89.88 91 GLY A O 1
ATOM 727 N N . VAL A 1 92 ? -17.599 2.081 20.155 1.00 93.06 92 VAL A N 1
ATOM 728 C CA . VAL A 1 92 ? -18.040 1.895 18.769 1.00 93.06 92 VAL A CA 1
ATOM 729 C C . VAL A 1 92 ? -16.836 1.657 17.869 1.00 93.06 92 VAL A C 1
ATOM 731 O O . VAL A 1 92 ? -15.968 2.520 17.728 1.00 93.06 92 VAL A O 1
ATOM 734 N N . GLN A 1 93 ? -16.817 0.495 17.217 1.00 95.44 93 GLN A N 1
ATOM 735 C CA . GLN A 1 93 ? -15.769 0.121 16.273 1.00 95.44 93 GLN A CA 1
ATOM 736 C C . GLN A 1 93 ? -16.066 0.662 14.873 1.00 95.44 93 GLN A C 1
ATOM 738 O O . GLN A 1 93 ? -17.147 0.453 14.322 1.00 95.44 93 GLN A O 1
ATOM 743 N N . THR A 1 94 ? -15.085 1.342 14.285 1.00 95.06 94 THR A N 1
ATOM 744 C CA . THR A 1 94 ? -15.103 1.801 12.893 1.00 95.06 94 THR A CA 1
ATOM 745 C C . THR A 1 94 ? -13.922 1.183 12.158 1.00 95.06 94 THR A C 1
ATOM 747 O O . THR A 1 94 ? -12.772 1.448 12.499 1.00 95.06 94 THR A O 1
ATOM 750 N N . TYR A 1 95 ? -14.208 0.354 11.157 1.00 96.12 95 TYR A N 1
ATOM 751 C CA . TYR A 1 95 ? -13.201 -0.406 10.421 1.00 96.12 95 TYR A CA 1
ATOM 752 C C . TYR A 1 95 ? -12.609 0.379 9.250 1.00 96.12 95 TYR A C 1
ATOM 754 O O . TYR A 1 95 ? -13.267 1.237 8.646 1.00 96.12 95 TYR A O 1
ATOM 762 N N . VAL A 1 96 ? -11.379 0.021 8.882 1.00 95.69 96 VAL A N 1
ATOM 763 C CA . VAL A 1 96 ? -10.767 0.422 7.610 1.00 95.69 96 VAL A CA 1
ATOM 764 C C . VAL A 1 96 ? -11.686 0.022 6.453 1.00 95.69 96 VAL A C 1
ATOM 766 O O . VAL A 1 96 ? -12.277 -1.056 6.440 1.00 95.69 96 VAL A O 1
ATOM 769 N N . THR A 1 97 ? -11.810 0.891 5.450 1.00 90.69 97 THR A N 1
ATOM 770 C CA . THR A 1 97 ? -12.775 0.711 4.347 1.00 90.69 97 THR A CA 1
ATOM 771 C C . THR A 1 97 ? -12.144 0.890 2.967 1.00 90.69 97 THR A C 1
ATOM 773 O O . THR A 1 97 ? -12.085 -0.077 2.194 1.00 90.69 97 THR A O 1
ATOM 776 N N . GLY A 1 98 ? -11.669 2.095 2.646 1.00 86.81 98 GLY A N 1
ATOM 777 C CA . GLY A 1 98 ? -11.365 2.515 1.274 1.00 86.81 98 GLY A CA 1
ATOM 778 C C . GLY A 1 98 ? -12.607 3.087 0.562 1.00 86.81 98 GLY A C 1
ATOM 779 O O . GLY A 1 98 ? -13.664 3.225 1.183 1.00 86.81 98 GLY A O 1
ATOM 780 N N . PRO A 1 99 ? -12.533 3.403 -0.745 1.00 93.06 99 PRO A N 1
ATOM 781 C CA . PRO A 1 99 ? -11.449 3.110 -1.688 1.00 93.06 99 PRO A CA 1
ATOM 782 C C . PRO A 1 99 ? -10.222 4.012 -1.509 1.00 93.06 99 PRO A C 1
ATOM 784 O O . PRO A 1 99 ? -10.242 4.963 -0.730 1.00 93.06 99 PRO A O 1
ATOM 787 N N . LEU A 1 100 ? -9.160 3.708 -2.257 1.00 91.75 100 LEU A N 1
ATOM 788 C CA . LEU A 1 100 ? -7.994 4.578 -2.386 1.00 91.75 100 LEU A CA 1
ATOM 789 C C . LEU A 1 100 ? -8.145 5.458 -3.627 1.00 91.75 100 LEU A C 1
ATOM 791 O O . LEU A 1 100 ? -8.396 4.963 -4.725 1.00 91.75 100 LEU A O 1
ATOM 795 N N . GLU A 1 101 ? -7.965 6.761 -3.455 1.00 88.50 101 GLU A N 1
ATOM 796 C CA . GLU A 1 101 ? -8.016 7.752 -4.525 1.00 88.50 101 GLU A CA 1
ATOM 797 C C . GLU A 1 101 ? -6.617 8.331 -4.732 1.00 88.50 101 GLU A C 1
ATOM 799 O O . GLU A 1 101 ? -6.119 9.083 -3.896 1.00 88.50 101 GLU A O 1
ATOM 804 N N . ALA A 1 102 ? -5.967 8.003 -5.848 1.00 81.38 102 ALA A N 1
ATOM 805 C CA . ALA A 1 102 ? -4.754 8.713 -6.231 1.00 81.38 102 ALA A CA 1
ATOM 806 C C . ALA A 1 102 ? -5.140 10.145 -6.610 1.00 81.38 102 ALA A C 1
ATOM 808 O O . ALA A 1 102 ? -5.921 10.367 -7.536 1.00 81.38 102 ALA A O 1
ATOM 809 N N . THR A 1 103 ? -4.611 11.110 -5.868 1.00 76.62 103 THR A N 1
ATOM 810 C CA . THR A 1 103 ? -4.875 12.533 -6.096 1.00 76.62 103 THR A CA 1
ATOM 811 C C . THR A 1 103 ? -3.698 13.164 -6.848 1.00 76.62 103 THR A C 1
ATOM 813 O O . THR A 1 103 ? -2.979 12.470 -7.570 1.00 76.62 103 THR A O 1
ATOM 816 N N . THR A 1 104 ? -3.501 14.478 -6.737 1.00 74.62 104 THR A N 1
ATOM 817 C CA . THR A 1 104 ? -2.410 15.201 -7.400 1.00 74.62 104 THR A CA 1
ATOM 818 C C . THR A 1 104 ? -1.067 14.497 -7.205 1.00 74.62 104 THR A C 1
ATOM 820 O O . THR A 1 104 ? -0.655 14.201 -6.081 1.00 74.62 104 THR A O 1
ATOM 823 N N . THR A 1 105 ? -0.370 14.256 -8.315 1.00 77.00 105 THR A N 1
ATOM 824 C CA . THR A 1 105 ? 0.990 13.715 -8.312 1.00 77.00 105 THR A CA 1
ATOM 825 C C . THR A 1 105 ? 2.012 14.835 -8.414 1.00 77.00 105 THR A C 1
ATOM 827 O O . THR A 1 105 ? 1.840 15.757 -9.215 1.00 77.00 105 THR A O 1
ATOM 830 N N . TYR A 1 106 ? 3.119 14.712 -7.693 1.00 75.94 106 TYR A N 1
ATOM 831 C CA . TYR A 1 106 ? 4.209 15.682 -7.711 1.00 75.94 106 TYR A CA 1
ATOM 832 C C . TYR A 1 106 ? 5.466 15.021 -8.257 1.00 75.94 106 TYR A C 1
ATOM 834 O O . TYR A 1 106 ? 5.815 13.908 -7.875 1.00 75.94 106 TYR A O 1
ATOM 842 N N . ASN A 1 107 ? 6.168 15.723 -9.141 1.00 78.38 107 ASN A N 1
ATOM 843 C CA . ASN A 1 107 ? 7.484 15.296 -9.596 1.00 78.38 107 ASN A CA 1
ATOM 844 C C . ASN A 1 107 ? 8.520 16.021 -8.750 1.00 78.38 107 ASN A C 1
ATOM 846 O O . ASN A 1 107 ? 8.715 17.229 -8.894 1.00 78.38 107 ASN A O 1
ATOM 850 N N . LEU A 1 108 ? 9.163 15.284 -7.854 1.00 73.31 108 LEU A N 1
ATOM 851 C CA . LEU A 1 108 ? 10.280 15.797 -7.087 1.00 73.31 108 LEU A CA 1
ATOM 852 C C . LEU A 1 108 ? 11.545 15.517 -7.900 1.00 73.31 108 LEU A C 1
ATOM 854 O O . LEU A 1 108 ? 11.954 14.371 -8.067 1.00 73.31 108 LEU A O 1
ATOM 858 N N . GLY A 1 109 ? 12.149 16.568 -8.455 1.00 68.81 109 GLY A N 1
ATOM 859 C CA . GLY A 1 109 ? 13.438 16.443 -9.136 1.00 68.81 109 GLY A CA 1
ATOM 860 C C . GLY A 1 109 ? 14.539 15.945 -8.190 1.00 68.81 109 GLY A C 1
ATOM 861 O O . GLY A 1 109 ? 14.338 15.759 -6.993 1.00 68.81 109 GLY A O 1
ATOM 862 N N . THR A 1 110 ? 15.759 15.796 -8.693 1.00 66.44 110 THR A N 1
ATOM 863 C CA . THR A 1 110 ? 16.906 15.292 -7.915 1.00 66.44 110 THR A CA 1
ATOM 864 C C . THR A 1 110 ? 17.553 16.369 -7.032 1.00 66.44 110 THR A C 1
ATOM 866 O O . THR A 1 110 ? 18.775 16.409 -6.889 1.00 66.44 110 THR A O 1
ATOM 869 N N . SER A 1 111 ? 16.773 17.298 -6.469 1.00 65.00 111 SER A N 1
ATOM 870 C CA . SER A 1 111 ? 17.283 18.449 -5.697 1.00 65.00 111 SER A CA 1
ATOM 871 C C . SER A 1 111 ? 18.049 18.040 -4.433 1.00 65.00 111 SER A C 1
ATOM 873 O O . SER A 1 111 ? 18.927 18.769 -3.983 1.00 65.00 111 SER A O 1
ATOM 875 N N . TYR A 1 112 ? 17.768 16.848 -3.904 1.00 60.00 112 TYR A N 1
ATOM 876 C CA . TYR A 1 112 ? 18.510 16.216 -2.802 1.00 60.00 112 TYR A CA 1
ATOM 877 C C . TYR A 1 112 ? 19.552 15.181 -3.281 1.00 60.00 112 TYR A C 1
ATOM 879 O O . TYR A 1 112 ? 20.064 14.397 -2.485 1.00 60.00 112 TYR A O 1
ATOM 887 N N . GLY A 1 113 ? 19.894 15.178 -4.572 1.00 63.12 113 GLY A N 1
ATOM 888 C CA . GLY A 1 113 ? 20.808 14.214 -5.185 1.00 63.12 113 GLY A CA 1
ATOM 889 C C . GLY A 1 113 ? 20.164 12.847 -5.431 1.00 63.12 113 GLY A C 1
ATOM 890 O O . GLY A 1 113 ? 18.969 12.737 -5.659 1.00 63.12 113 GLY A O 1
ATOM 891 N N . THR A 1 114 ? 20.968 11.784 -5.416 1.00 55.62 114 THR A N 1
ATOM 892 C CA . THR A 1 114 ? 20.493 10.390 -5.564 1.00 55.62 114 THR A CA 1
ATOM 893 C C . THR A 1 114 ? 20.338 9.675 -4.218 1.00 55.62 114 THR A C 1
ATOM 895 O O . THR A 1 114 ? 20.049 8.481 -4.168 1.00 55.62 114 THR A O 1
ATOM 898 N N . THR A 1 115 ? 20.558 10.387 -3.108 1.00 54.78 115 THR A N 1
ATOM 899 C CA . THR A 1 115 ? 20.448 9.864 -1.743 1.00 54.78 115 THR A CA 1
ATOM 900 C C . THR A 1 115 ? 19.534 10.779 -0.936 1.00 54.78 115 THR A C 1
ATOM 902 O O . THR A 1 115 ? 19.951 11.849 -0.498 1.00 54.78 115 THR A O 1
ATOM 905 N N . LEU A 1 116 ? 18.299 10.345 -0.703 1.00 56.78 116 LEU A N 1
ATOM 906 C CA . LEU A 1 116 ? 17.402 10.997 0.240 1.00 56.78 116 LEU A CA 1
ATOM 907 C C . LEU A 1 116 ? 17.899 10.746 1.667 1.00 56.78 116 LEU A C 1
ATOM 909 O O . LEU A 1 116 ? 18.178 9.611 2.052 1.00 56.78 116 LEU A O 1
ATOM 913 N N . SER A 1 117 ? 18.034 11.812 2.452 1.00 56.88 117 SER A N 1
ATOM 914 C CA . SER A 1 117 ? 18.228 11.691 3.898 1.00 56.88 117 SER A CA 1
ATOM 915 C C . SER A 1 117 ? 16.875 11.499 4.584 1.00 56.88 117 SER A C 1
ATOM 917 O O . SER A 1 117 ? 15.850 11.907 4.037 1.00 56.88 117 SER A O 1
ATOM 919 N N . LYS A 1 118 ? 16.875 10.988 5.823 1.00 55.66 118 LYS A N 1
ATOM 920 C CA . LYS A 1 118 ? 15.671 10.861 6.671 1.00 55.66 118 LYS A CA 1
ATOM 921 C C . LYS A 1 118 ? 14.855 12.161 6.805 1.00 55.66 118 LYS A C 1
ATOM 923 O O . LYS A 1 118 ? 13.678 12.105 7.119 1.00 55.66 118 LYS A O 1
ATOM 928 N N . ASN A 1 119 ? 15.474 13.318 6.548 1.00 58.66 119 ASN A N 1
ATOM 929 C CA . ASN A 1 119 ? 14.842 14.636 6.653 1.00 58.66 119 ASN A CA 1
ATOM 930 C C . ASN A 1 119 ? 14.510 15.270 5.291 1.00 58.66 119 ASN A C 1
ATOM 932 O O . ASN A 1 119 ? 13.871 16.320 5.241 1.00 58.66 119 ASN A O 1
ATOM 936 N N . SER A 1 120 ? 14.951 14.680 4.175 1.00 62.97 120 SER A N 1
ATOM 937 C CA . SER A 1 120 ? 14.743 15.251 2.836 1.00 62.97 120 SER A CA 1
ATOM 938 C C . SER A 1 120 ? 13.258 15.295 2.463 1.00 62.97 120 SER A C 1
ATOM 940 O O . SER A 1 120 ? 12.795 16.291 1.906 1.00 62.97 120 SER A O 1
ATOM 942 N N . ILE A 1 121 ? 12.508 14.250 2.819 1.00 64.44 121 ILE A N 1
ATOM 943 C CA . ILE A 1 121 ? 11.068 14.151 2.558 1.00 64.44 121 ILE A CA 1
ATOM 944 C C . ILE A 1 121 ? 10.256 15.044 3.509 1.00 64.44 121 ILE A C 1
ATOM 946 O O . ILE A 1 121 ? 9.550 15.911 2.989 1.00 64.44 121 ILE A O 1
ATOM 950 N N . PRO A 1 122 ? 10.434 14.981 4.845 1.00 65.81 122 PRO A N 1
ATOM 951 C CA . PRO A 1 122 ? 9.728 15.872 5.768 1.00 65.81 122 PRO A CA 1
ATOM 952 C C . PRO A 1 122 ? 9.891 17.364 5.444 1.00 65.81 122 PRO A C 1
ATOM 954 O O . PRO A 1 122 ? 8.923 18.125 5.487 1.00 65.81 122 PRO A O 1
ATOM 957 N N . ASN A 1 123 ? 11.091 17.800 5.041 1.00 67.00 123 ASN A N 1
ATOM 958 C CA . ASN A 1 123 ? 11.328 19.191 4.639 1.00 67.00 123 ASN A CA 1
ATOM 959 C C . ASN A 1 123 ? 10.599 19.563 3.335 1.00 67.00 123 ASN A C 1
ATOM 961 O O . ASN A 1 123 ? 10.078 20.676 3.208 1.00 67.00 123 ASN A O 1
ATOM 965 N N . THR A 1 124 ? 10.547 18.638 2.370 1.00 69.38 124 THR A N 1
ATOM 966 C CA . THR A 1 124 ? 9.811 18.832 1.111 1.00 69.38 124 THR A CA 1
ATOM 967 C C . THR A 1 124 ? 8.315 18.942 1.372 1.00 69.38 124 THR A C 1
ATOM 969 O O . THR A 1 124 ? 7.684 19.891 0.907 1.00 69.38 124 THR A O 1
ATOM 972 N N . LEU A 1 125 ? 7.760 18.017 2.159 1.00 69.62 125 LEU A N 1
ATOM 973 C CA . LEU A 1 125 ? 6.351 18.029 2.543 1.00 69.62 125 LEU A CA 1
ATOM 974 C C . LEU A 1 125 ? 6.014 19.309 3.308 1.00 69.62 125 LEU A C 1
ATOM 976 O O . LEU A 1 125 ? 5.074 20.001 2.934 1.00 69.62 125 LEU A O 1
ATOM 980 N N . THR A 1 126 ? 6.843 19.712 4.275 1.00 70.12 126 THR A N 1
ATOM 981 C CA . THR A 1 126 ? 6.676 20.981 5.007 1.00 70.12 126 THR A CA 1
ATOM 982 C C . THR A 1 126 ? 6.614 22.181 4.060 1.00 70.12 126 THR A C 1
ATOM 984 O O . THR A 1 126 ? 5.741 23.033 4.202 1.00 70.12 126 THR A O 1
ATOM 987 N N . THR A 1 127 ? 7.497 22.240 3.060 1.00 71.38 127 THR A N 1
ATOM 988 C CA . THR A 1 127 ? 7.513 23.334 2.075 1.00 71.38 127 THR A CA 1
ATOM 989 C C . THR A 1 127 ? 6.242 23.344 1.223 1.00 71.38 127 THR A C 1
ATOM 991 O O . THR A 1 127 ? 5.657 24.402 0.997 1.00 71.38 127 THR A O 1
ATOM 994 N N . LEU A 1 128 ? 5.785 22.176 0.763 1.00 73.00 128 LEU A N 1
ATOM 995 C CA . LEU A 1 128 ? 4.578 22.061 -0.059 1.00 73.00 128 LEU A CA 1
ATOM 996 C C . LEU A 1 128 ? 3.301 22.359 0.739 1.00 73.00 128 LEU A C 1
ATOM 998 O O . LEU A 1 128 ? 2.398 23.000 0.202 1.00 73.00 128 LEU A O 1
ATOM 1002 N N . ILE A 1 129 ? 3.254 21.958 2.011 1.00 73.50 129 ILE A N 1
ATOM 1003 C CA . ILE A 1 129 ? 2.191 22.307 2.962 1.00 73.50 129 ILE A CA 1
ATOM 1004 C C . ILE A 1 129 ? 2.159 23.828 3.170 1.00 73.50 129 ILE A C 1
ATOM 1006 O O . ILE A 1 129 ? 1.108 24.448 3.025 1.00 73.50 129 ILE A O 1
ATOM 1010 N N . GLN A 1 130 ? 3.308 24.455 3.454 1.00 76.69 130 GLN A N 1
ATOM 1011 C CA . GLN A 1 130 ? 3.409 25.910 3.653 1.00 76.69 130 GLN A CA 1
ATOM 1012 C C . GLN A 1 130 ? 3.033 26.710 2.400 1.00 76.69 130 GLN A C 1
ATOM 1014 O O . GLN A 1 130 ? 2.458 27.790 2.511 1.00 76.69 130 GLN A O 1
ATOM 1019 N N . ALA A 1 131 ? 3.328 26.178 1.213 1.00 76.44 131 ALA A N 1
ATOM 1020 C CA . ALA A 1 131 ? 2.936 26.774 -0.060 1.00 76.44 131 ALA A CA 1
ATOM 1021 C C . ALA A 1 131 ? 1.441 26.585 -0.396 1.00 76.44 131 ALA A C 1
ATOM 1023 O O . ALA A 1 131 ? 0.974 27.140 -1.389 1.00 76.44 131 ALA A O 1
ATOM 1024 N N . GLY A 1 132 ? 0.693 25.795 0.388 1.00 71.69 132 GLY A N 1
ATOM 1025 C CA . GLY A 1 132 ? -0.698 25.431 0.098 1.00 71.69 132 GLY A CA 1
ATOM 1026 C C . GLY A 1 132 ? -0.853 24.472 -1.089 1.00 71.69 132 GLY A C 1
ATOM 1027 O O . GLY A 1 132 ? -1.959 24.297 -1.596 1.00 71.69 132 GLY A O 1
ATOM 1028 N N . SER A 1 133 ? 0.244 23.861 -1.546 1.00 71.75 133 SER A N 1
ATOM 1029 C CA . SER A 1 133 ? 0.272 22.948 -2.695 1.00 71.75 133 SER A CA 1
ATOM 1030 C C . SER A 1 133 ? -0.292 21.567 -2.369 1.00 71.75 133 SER A C 1
ATOM 1032 O O . SER A 1 133 ? -0.731 20.871 -3.281 1.00 71.75 133 SER A O 1
ATOM 1034 N N . ILE A 1 134 ? -0.256 21.169 -1.095 1.00 70.00 134 ILE A N 1
ATOM 1035 C CA . ILE A 1 134 ? -0.890 19.968 -0.531 1.00 70.00 134 ILE A CA 1
ATOM 1036 C C . ILE A 1 134 ? -1.651 20.353 0.745 1.00 70.00 134 ILE A C 1
ATOM 1038 O O . ILE A 1 134 ? -1.291 21.357 1.367 1.00 70.00 134 ILE A O 1
ATOM 1042 N N . PRO A 1 135 ? -2.702 19.608 1.140 1.00 64.00 135 PRO A N 1
ATOM 1043 C CA . PRO A 1 135 ? -3.466 19.937 2.336 1.00 64.00 135 PRO A CA 1
ATOM 1044 C C . PRO A 1 135 ? -2.582 19.953 3.583 1.00 64.00 135 PRO A C 1
ATOM 1046 O O . PRO A 1 135 ? -1.860 19.000 3.856 1.00 64.00 135 PRO A O 1
ATOM 1049 N N . ASN A 1 136 ? -2.671 21.027 4.367 1.00 62.72 136 ASN A N 1
ATOM 1050 C CA . ASN A 1 136 ? -2.296 20.956 5.770 1.00 62.72 136 ASN A CA 1
ATOM 1051 C C . ASN A 1 136 ? -3.507 20.433 6.522 1.00 62.72 136 ASN A C 1
ATOM 1053 O O . ASN A 1 136 ? -4.496 21.158 6.645 1.00 62.72 136 ASN A O 1
ATOM 1057 N N . ASP A 1 137 ? -3.448 19.210 7.013 1.00 56.03 137 ASP A 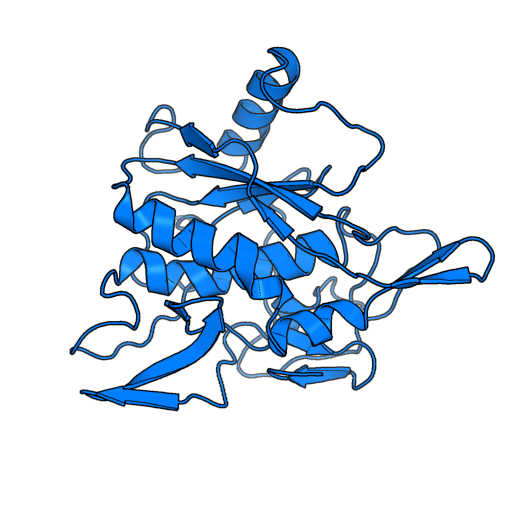N 1
ATOM 1058 C CA . ASP A 1 137 ? -4.521 18.720 7.850 1.00 56.03 137 ASP A CA 1
ATOM 1059 C C . ASP A 1 137 ? -3.989 18.059 9.124 1.00 56.03 137 ASP A C 1
ATOM 1061 O O . ASP A 1 137 ? -3.800 16.844 9.211 1.00 56.03 137 ASP A O 1
ATOM 1065 N N . PRO A 1 138 ? -3.767 18.889 10.154 1.00 50.44 138 PRO A N 1
ATOM 1066 C CA . PRO A 1 138 ? -3.284 18.433 11.447 1.00 50.44 138 PRO A CA 1
ATOM 1067 C C . PRO A 1 138 ? -4.294 17.546 12.197 1.00 50.44 138 PRO A C 1
ATOM 1069 O O . PRO A 1 138 ? -3.955 17.059 13.272 1.00 50.44 138 PRO A O 1
ATOM 1072 N N . ASN A 1 139 ? -5.506 17.328 11.661 1.00 48.16 139 ASN A N 1
ATOM 1073 C CA . ASN A 1 139 ? -6.585 16.582 12.311 1.00 48.16 139 ASN A CA 1
ATOM 1074 C C . ASN A 1 139 ? -6.928 15.233 11.637 1.00 48.16 139 ASN A C 1
ATOM 1076 O O . ASN A 1 139 ? -7.834 14.552 12.113 1.00 48.16 139 ASN A O 1
ATOM 1080 N N . GLY A 1 140 ? -6.215 14.810 10.584 1.00 52.97 140 GLY A N 1
ATOM 1081 C CA . GLY A 1 140 ? -6.249 13.415 10.112 1.00 52.97 140 GLY A CA 1
ATOM 1082 C C . GLY A 1 140 ? -7.414 13.009 9.196 1.00 52.97 140 GLY A C 1
ATOM 1083 O O . GLY A 1 140 ? -8.009 11.949 9.372 1.00 52.97 140 GLY A O 1
ATOM 1084 N N . THR A 1 141 ? -7.735 13.791 8.172 1.00 56.56 141 THR A N 1
ATOM 1085 C CA . THR A 1 141 ? -8.716 13.441 7.132 1.00 56.56 141 THR A CA 1
ATOM 1086 C C . THR A 1 141 ? -8.120 12.546 6.049 1.00 56.56 141 THR A C 1
ATOM 1088 O O . THR A 1 141 ? -7.850 12.983 4.944 1.00 56.56 141 THR A O 1
ATOM 1091 N N . ASN A 1 142 ? -7.998 11.246 6.322 1.00 71.31 142 ASN A N 1
ATOM 1092 C CA . ASN A 1 142 ? -7.956 10.186 5.300 1.00 71.31 142 ASN A CA 1
ATOM 1093 C C . ASN A 1 142 ? -7.029 10.449 4.099 1.00 71.31 142 ASN A C 1
ATOM 1095 O O . ASN A 1 142 ? -7.455 10.322 2.949 1.00 71.31 142 ASN A O 1
ATOM 1099 N N . TYR A 1 143 ? -5.770 10.820 4.330 1.00 69.12 143 TYR A N 1
ATOM 1100 C CA . TYR A 1 143 ? -4.786 10.876 3.254 1.00 69.12 143 TYR A CA 1
ATOM 1101 C C . TYR A 1 143 ? -3.434 10.301 3.646 1.00 69.12 143 TYR A C 1
ATOM 1103 O O . TYR A 1 143 ? -3.113 10.124 4.817 1.00 69.12 143 TYR A O 1
ATOM 1111 N N . ILE A 1 144 ? -2.647 10.008 2.618 1.00 70.75 144 ILE A N 1
ATOM 1112 C CA . ILE A 1 144 ? -1.330 9.395 2.692 1.00 70.75 144 ILE A CA 1
ATOM 1113 C C . ILE A 1 144 ? -0.405 10.131 1.719 1.00 70.75 144 ILE A C 1
ATOM 1115 O O . ILE A 1 144 ? -0.792 10.390 0.577 1.00 70.75 144 ILE A O 1
ATOM 1119 N N . TYR A 1 145 ? 0.819 10.441 2.141 1.00 66.44 145 TYR A N 1
ATOM 1120 C CA . TYR A 1 145 ? 1.896 10.923 1.279 1.00 66.44 145 TYR A CA 1
ATOM 1121 C C . TYR A 1 145 ? 2.781 9.747 0.865 1.00 66.44 145 TYR A C 1
ATOM 1123 O O . TYR A 1 145 ? 3.603 9.281 1.643 1.00 66.44 145 TYR A O 1
ATOM 1131 N N . ALA A 1 146 ? 2.636 9.256 -0.362 1.00 65.75 146 ALA A N 1
ATOM 1132 C CA . ALA A 1 146 ? 3.476 8.186 -0.889 1.00 65.75 146 ALA A CA 1
ATOM 1133 C C . ALA A 1 146 ? 4.673 8.776 -1.640 1.00 65.75 146 ALA A C 1
ATOM 1135 O O . ALA A 1 146 ? 4.495 9.340 -2.720 1.00 65.75 146 ALA A O 1
ATOM 1136 N N . VAL A 1 147 ? 5.889 8.647 -1.104 1.00 63.12 147 VAL A N 1
ATOM 1137 C CA . VAL A 1 147 ? 7.108 9.091 -1.792 1.00 63.12 147 VAL A CA 1
ATOM 1138 C C . VAL A 1 147 ? 7.886 7.892 -2.315 1.00 63.12 147 VAL A C 1
ATOM 1140 O O . VAL A 1 147 ? 8.436 7.089 -1.563 1.00 63.12 147 VAL A O 1
ATOM 1143 N N . THR A 1 148 ? 7.960 7.780 -3.637 1.00 63.62 148 THR A N 1
ATOM 1144 C CA . THR A 1 148 ? 8.738 6.731 -4.302 1.00 63.62 148 THR A CA 1
ATOM 1145 C C . THR A 1 148 ? 10.189 7.183 -4.447 1.00 63.62 148 THR A C 1
ATOM 1147 O O . THR A 1 148 ? 10.426 8.323 -4.848 1.00 63.62 148 THR A O 1
ATOM 1150 N N . GLY A 1 149 ? 11.156 6.311 -4.161 1.00 60.88 149 GLY A N 1
ATOM 1151 C CA . GLY A 1 149 ? 12.587 6.597 -4.300 1.00 60.88 149 GLY A CA 1
ATOM 1152 C C . GLY A 1 149 ? 13.094 6.611 -5.749 1.00 60.88 149 GLY A C 1
ATOM 1153 O O . GLY A 1 149 ? 12.357 6.348 -6.697 1.00 60.88 149 GLY A O 1
ATOM 1154 N N . ASP A 1 150 ? 14.387 6.902 -5.922 1.00 55.38 150 ASP A N 1
ATOM 1155 C CA . ASP A 1 150 ? 15.052 6.882 -7.232 1.00 55.38 150 ASP A CA 1
ATOM 1156 C C . ASP A 1 150 ? 15.212 5.442 -7.764 1.00 55.38 150 ASP A C 1
ATOM 1158 O O . ASP A 1 150 ? 15.935 4.618 -7.189 1.00 55.38 150 ASP A O 1
ATOM 1162 N N . LEU A 1 151 ? 14.569 5.156 -8.901 1.00 54.97 151 LEU A N 1
ATOM 1163 C CA . LEU A 1 151 ? 14.560 3.848 -9.568 1.00 54.97 151 LEU A CA 1
ATOM 1164 C C . LEU A 1 151 ? 15.941 3.369 -10.016 1.00 54.97 151 LEU A C 1
ATOM 1166 O O . LEU A 1 151 ? 16.153 2.165 -10.149 1.00 54.97 151 LEU A O 1
ATOM 1170 N N . ALA A 1 152 ? 16.914 4.269 -10.195 1.00 50.09 152 ALA A N 1
ATOM 1171 C CA . ALA A 1 152 ? 18.287 3.882 -10.521 1.00 50.09 152 ALA A CA 1
ATOM 1172 C C . ALA A 1 152 ? 18.954 3.043 -9.411 1.00 50.09 152 ALA A C 1
ATOM 1174 O O . ALA A 1 152 ? 20.013 2.452 -9.629 1.00 50.09 152 ALA A O 1
ATOM 1175 N N . ARG A 1 153 ? 18.350 2.992 -8.215 1.00 53.41 153 ARG A N 1
ATOM 1176 C CA . ARG A 1 153 ? 18.847 2.261 -7.043 1.00 53.41 153 ARG A CA 1
ATOM 1177 C C . ARG A 1 153 ? 17.869 1.221 -6.500 1.00 53.41 153 ARG A C 1
ATOM 1179 O O . ARG A 1 153 ? 18.171 0.612 -5.482 1.00 53.41 153 ARG A O 1
ATOM 1186 N N . SER A 1 154 ? 16.733 0.956 -7.144 1.00 52.56 154 SER A N 1
ATOM 1187 C CA . SER A 1 154 ? 15.758 -0.028 -6.638 1.00 52.56 154 SER A CA 1
ATOM 1188 C C . SER A 1 154 ? 16.134 -1.493 -6.915 1.00 52.56 154 SER A C 1
ATOM 1190 O O . SER A 1 154 ? 15.343 -2.405 -6.672 1.00 52.56 154 SER A O 1
ATOM 1192 N N . THR A 1 155 ? 17.364 -1.756 -7.361 1.00 46.62 155 THR A N 1
ATOM 1193 C CA . THR A 1 155 ? 17.885 -3.109 -7.553 1.00 46.62 155 THR A CA 1
ATOM 1194 C C . THR A 1 155 ? 18.444 -3.667 -6.238 1.00 46.62 155 THR A C 1
ATOM 1196 O O . THR A 1 155 ? 19.590 -3.399 -5.885 1.00 46.62 155 THR A O 1
ATOM 1199 N N . ASP A 1 156 ? 17.636 -4.477 -5.550 1.00 48.28 156 ASP A N 1
ATOM 1200 C CA . ASP A 1 156 ? 18.083 -5.515 -4.599 1.00 48.28 156 ASP A CA 1
ATOM 1201 C C . ASP A 1 156 ? 18.662 -5.043 -3.244 1.00 48.28 156 ASP A C 1
ATOM 1203 O O . ASP A 1 156 ? 19.550 -5.667 -2.664 1.00 48.28 156 ASP A O 1
ATOM 1207 N N . ASN A 1 157 ? 18.139 -3.947 -2.684 1.00 43.72 157 ASN A N 1
ATOM 1208 C CA . ASN A 1 157 ? 18.648 -3.362 -1.433 1.00 43.72 157 ASN A CA 1
ATOM 1209 C C . ASN A 1 157 ? 18.016 -3.907 -0.142 1.00 43.72 157 ASN A C 1
ATOM 1211 O O . ASN A 1 157 ? 17.801 -3.171 0.818 1.00 43.72 157 ASN A O 1
ATOM 1215 N N . GLY A 1 158 ? 17.734 -5.208 -0.085 1.00 43.56 158 GLY A N 1
ATOM 1216 C CA . GLY A 1 158 ? 17.280 -5.888 1.136 1.00 43.56 158 GLY A CA 1
ATOM 1217 C C . GLY A 1 158 ? 15.827 -5.609 1.546 1.00 43.56 158 GLY A C 1
ATOM 1218 O O . GLY A 1 158 ? 15.171 -6.541 1.993 1.00 43.56 158 GLY A O 1
ATOM 1219 N N . CYS A 1 159 ? 15.302 -4.398 1.325 1.00 46.06 159 CYS A N 1
ATOM 1220 C CA . CYS A 1 159 ? 13.902 -4.027 1.596 1.00 46.06 159 CYS A CA 1
ATOM 1221 C C . CYS A 1 159 ? 12.943 -4.480 0.481 1.00 46.06 159 CYS A C 1
ATOM 1223 O O . CYS A 1 159 ? 11.761 -4.714 0.714 1.00 46.06 159 CYS A O 1
ATOM 1225 N N . SER A 1 160 ? 13.465 -4.663 -0.732 1.00 52.75 160 SER A N 1
ATOM 1226 C CA . SER A 1 160 ? 12.737 -5.140 -1.903 1.00 52.75 160 SER A CA 1
ATOM 1227 C C . SER A 1 160 ? 13.285 -6.498 -2.337 1.00 52.75 160 SER A C 1
ATOM 1229 O O . SER A 1 160 ? 14.289 -6.586 -3.043 1.00 52.75 160 SER A O 1
ATOM 1231 N N . LYS A 1 161 ? 12.630 -7.593 -1.926 1.00 57.09 161 LYS A N 1
ATOM 1232 C CA . LYS A 1 161 ? 12.898 -8.898 -2.542 1.00 57.09 161 LYS A CA 1
ATOM 1233 C C . LYS A 1 161 ? 12.111 -8.996 -3.831 1.00 57.09 161 LYS A C 1
ATOM 1235 O O . LYS A 1 161 ? 10.906 -9.228 -3.829 1.00 57.09 161 LYS A O 1
ATOM 1240 N N . ILE A 1 162 ? 12.817 -8.812 -4.932 1.00 63.03 162 ILE A N 1
ATOM 1241 C CA . ILE A 1 162 ? 12.257 -9.015 -6.255 1.00 63.03 162 ILE A CA 1
ATOM 1242 C C . ILE A 1 162 ? 12.213 -10.505 -6.607 1.00 63.03 162 ILE A C 1
ATOM 1244 O O . ILE A 1 162 ? 13.033 -11.294 -6.129 1.00 63.03 162 ILE A O 1
ATOM 1248 N N . ASP A 1 163 ? 11.300 -10.896 -7.497 1.00 67.00 163 ASP A N 1
ATOM 1249 C CA . ASP A 1 163 ? 11.471 -12.139 -8.243 1.00 67.00 163 ASP A CA 1
ATOM 1250 C C . ASP A 1 163 ? 12.801 -12.071 -9.020 1.00 67.00 163 ASP A C 1
ATOM 1252 O O . ASP A 1 163 ? 12.959 -11.320 -9.989 1.00 67.00 163 ASP A O 1
ATOM 1256 N N . ALA A 1 164 ? 13.791 -12.851 -8.582 1.00 69.19 164 ALA A N 1
ATOM 1257 C CA . ALA A 1 164 ? 15.104 -12.950 -9.218 1.00 69.19 164 ALA A CA 1
ATOM 1258 C C . ALA A 1 164 ? 15.054 -13.679 -10.579 1.00 69.19 164 ALA A C 1
ATOM 1260 O O . ALA A 1 164 ? 16.089 -14.075 -11.115 1.00 69.19 164 ALA A O 1
ATOM 1261 N N . ASN A 1 165 ? 13.860 -13.871 -11.150 1.00 79.81 165 ASN A N 1
ATOM 1262 C CA . ASN A 1 165 ? 13.667 -14.489 -12.448 1.00 79.81 165 ASN A CA 1
ATOM 1263 C C . ASN A 1 165 ? 14.447 -13.728 -13.540 1.00 79.81 165 ASN A C 1
ATOM 1265 O O . ASN A 1 165 ? 14.225 -12.528 -13.734 1.00 79.81 165 ASN A O 1
ATOM 1269 N N . PRO A 1 166 ? 15.350 -14.395 -14.281 1.00 80.62 166 PRO A N 1
ATOM 1270 C CA . PRO A 1 166 ? 16.145 -13.749 -15.324 1.00 80.62 166 PRO A CA 1
ATOM 1271 C C . PRO A 1 166 ? 15.307 -13.283 -16.524 1.00 80.62 166 PRO A C 1
ATOM 1273 O O . PRO A 1 166 ? 15.739 -12.397 -17.254 1.00 80.62 166 PRO A O 1
ATOM 1276 N N . ASN A 1 167 ? 14.108 -13.838 -16.715 1.00 84.69 167 ASN A N 1
ATOM 1277 C CA . ASN A 1 167 ? 13.241 -13.558 -17.860 1.00 84.69 167 ASN A CA 1
ATOM 1278 C C . ASN A 1 167 ? 12.379 -12.297 -17.693 1.00 84.69 167 ASN A C 1
ATOM 1280 O O . ASN A 1 167 ? 11.646 -11.943 -18.612 1.00 84.69 167 ASN A O 1
ATOM 1284 N N . GLY A 1 168 ? 12.455 -11.627 -16.540 1.00 86.06 168 GLY A N 1
ATOM 1285 C CA . GLY A 1 168 ? 11.777 -10.358 -16.289 1.00 86.06 168 GLY A CA 1
ATOM 1286 C C . GLY A 1 168 ? 10.868 -10.391 -15.068 1.00 86.06 168 GLY A C 1
ATOM 1287 O O . GLY A 1 168 ? 10.990 -11.250 -14.196 1.00 86.06 168 GLY A O 1
ATOM 1288 N N . THR A 1 169 ? 9.971 -9.413 -15.016 1.00 89.06 169 THR A N 1
ATOM 1289 C CA . THR A 1 169 ? 9.055 -9.143 -13.905 1.00 89.06 169 THR A CA 1
ATOM 1290 C C . THR A 1 169 ? 7.651 -8.830 -14.443 1.00 89.06 169 THR A C 1
ATOM 1292 O O . THR A 1 169 ? 7.514 -8.589 -15.647 1.00 89.06 169 THR A O 1
ATOM 1295 N N . PRO A 1 170 ? 6.589 -8.886 -13.614 1.00 90.94 170 PRO A N 1
ATOM 1296 C CA . PRO A 1 170 ? 5.207 -8.813 -14.094 1.00 90.94 170 PRO A CA 1
ATOM 1297 C C . PRO A 1 170 ? 4.858 -7.583 -14.937 1.00 90.94 170 PRO A C 1
ATOM 1299 O O . PRO A 1 170 ? 4.031 -7.706 -15.840 1.00 90.94 170 PRO A O 1
ATOM 1302 N N . ASN A 1 171 ? 5.487 -6.433 -14.674 1.00 92.38 171 ASN A N 1
ATOM 1303 C CA . ASN A 1 171 ? 5.245 -5.182 -15.396 1.00 92.38 171 ASN A CA 1
ATOM 1304 C C . ASN A 1 171 ? 6.402 -4.790 -16.328 1.00 92.38 171 ASN A C 1
ATOM 1306 O O . ASN A 1 171 ? 6.410 -3.685 -16.860 1.00 92.38 171 ASN A O 1
ATOM 1310 N N . GLY A 1 172 ? 7.391 -5.669 -16.530 1.00 89.56 172 GLY A N 1
ATOM 1311 C CA . GLY A 1 172 ? 8.532 -5.417 -17.419 1.00 89.56 172 GLY A CA 1
ATOM 1312 C C . GLY A 1 172 ? 9.525 -4.359 -16.920 1.00 89.56 172 GLY A C 1
ATOM 1313 O O . GLY A 1 172 ? 10.565 -4.173 -17.547 1.00 89.56 172 GLY A O 1
ATOM 1314 N N . ASP A 1 173 ? 9.249 -3.712 -15.785 1.00 87.19 173 ASP A N 1
ATOM 1315 C CA . ASP A 1 173 ? 10.154 -2.788 -15.111 1.00 87.19 173 ASP A CA 1
ATOM 1316 C C . ASP A 1 173 ? 10.597 -3.383 -13.774 1.00 87.19 173 ASP A C 1
ATOM 1318 O O . ASP A 1 173 ? 9.877 -3.378 -12.772 1.00 87.19 173 ASP A O 1
ATOM 1322 N N . ARG A 1 174 ? 11.829 -3.896 -13.773 1.00 83.38 174 ARG A N 1
ATOM 1323 C CA . ARG A 1 174 ? 12.437 -4.552 -12.616 1.00 83.38 174 ARG A CA 1
ATOM 1324 C C . ARG A 1 174 ? 12.516 -3.621 -11.401 1.00 83.38 174 ARG A C 1
ATOM 1326 O O . ARG A 1 174 ? 12.343 -4.077 -10.274 1.00 83.38 174 ARG A O 1
ATOM 1333 N N . GLY A 1 175 ? 12.801 -2.339 -11.622 1.00 76.38 175 GLY A N 1
ATOM 1334 C CA . GLY A 1 175 ? 12.966 -1.375 -10.545 1.00 76.38 175 GLY A CA 1
ATOM 1335 C C . GLY A 1 175 ? 11.641 -1.030 -9.872 1.00 76.38 175 GLY A C 1
ATOM 1336 O O . GLY A 1 175 ? 11.585 -0.952 -8.644 1.00 76.38 175 GLY A O 1
ATOM 1337 N N . ILE A 1 176 ? 10.581 -0.868 -10.663 1.00 79.44 176 ILE A N 1
ATOM 1338 C CA . ILE A 1 176 ? 9.227 -0.632 -10.154 1.00 79.44 176 ILE A CA 1
ATOM 1339 C C . ILE A 1 176 ? 8.693 -1.874 -9.451 1.00 79.44 176 ILE A C 1
ATOM 1341 O O . ILE A 1 176 ? 8.256 -1.782 -8.308 1.00 79.44 176 ILE A O 1
ATOM 1345 N N . ASP A 1 177 ? 8.773 -3.042 -10.091 1.00 83.88 177 ASP A N 1
ATOM 1346 C CA . ASP A 1 177 ? 8.238 -4.286 -9.530 1.00 83.88 177 ASP A CA 1
ATOM 1347 C C . ASP A 1 177 ? 8.898 -4.654 -8.195 1.00 83.88 177 ASP A C 1
ATOM 1349 O O . ASP A 1 177 ? 8.223 -5.143 -7.291 1.00 83.88 177 ASP A O 1
ATOM 1353 N N . ALA A 1 178 ? 10.194 -4.360 -8.034 1.00 76.75 178 ALA A N 1
ATOM 1354 C CA . ALA A 1 178 ? 10.891 -4.511 -6.758 1.00 76.75 178 ALA A CA 1
ATOM 1355 C C . ALA A 1 178 ? 10.315 -3.594 -5.666 1.00 76.75 178 ALA A C 1
ATOM 1357 O O . ALA A 1 178 ? 10.182 -4.001 -4.513 1.00 76.75 178 ALA A O 1
ATOM 1358 N N . MET A 1 179 ? 9.976 -2.356 -6.026 1.00 78.00 179 MET A N 1
ATOM 1359 C CA . MET A 1 179 ? 9.473 -1.343 -5.102 1.00 78.00 179 MET A CA 1
ATOM 1360 C C . MET A 1 179 ? 8.040 -1.627 -4.631 1.00 78.00 179 MET A C 1
ATOM 1362 O O . MET A 1 179 ? 7.693 -1.273 -3.505 1.00 78.00 179 MET A O 1
ATOM 1366 N N . MET A 1 180 ? 7.198 -2.261 -5.454 1.00 84.81 180 MET A N 1
ATOM 1367 C CA . MET A 1 180 ? 5.760 -2.354 -5.163 1.00 84.81 180 MET A CA 1
ATOM 1368 C C . MET A 1 180 ? 5.428 -3.115 -3.876 1.00 84.81 180 MET A C 1
ATOM 1370 O O . MET A 1 180 ? 4.448 -2.776 -3.217 1.00 84.81 180 MET A O 1
ATOM 1374 N N . SER A 1 181 ? 6.250 -4.088 -3.464 1.00 84.62 181 SER A N 1
ATOM 1375 C CA . SER A 1 181 ? 6.067 -4.750 -2.163 1.00 84.62 181 SER A CA 1
ATOM 1376 C C . SER A 1 181 ? 6.303 -3.800 -0.989 1.00 84.62 181 SER A C 1
ATOM 1378 O O . SER A 1 181 ? 5.603 -3.909 0.011 1.00 84.62 181 SER A O 1
ATOM 1380 N N . THR A 1 182 ? 7.262 -2.878 -1.101 1.00 80.75 182 THR A N 1
ATOM 1381 C CA . THR A 1 182 ? 7.502 -1.843 -0.086 1.00 80.75 182 THR A CA 1
ATOM 1382 C C . THR A 1 182 ? 6.373 -0.818 -0.099 1.00 80.75 182 THR A C 1
ATOM 1384 O O . THR A 1 182 ? 5.865 -0.462 0.949 1.00 80.75 182 THR A O 1
ATOM 1387 N N . VAL A 1 183 ? 5.895 -0.403 -1.277 1.00 82.31 183 VAL A N 1
ATOM 1388 C CA . VAL A 1 183 ? 4.724 0.490 -1.363 1.00 82.31 183 VAL A CA 1
ATOM 1389 C C . VAL A 1 183 ? 3.506 -0.140 -0.685 1.00 82.31 183 VAL A C 1
ATOM 1391 O O . VAL A 1 183 ? 2.802 0.544 0.045 1.00 82.31 183 VAL A O 1
ATOM 1394 N N . ALA A 1 184 ? 3.271 -1.439 -0.884 1.00 88.38 184 ALA A N 1
ATOM 1395 C CA . ALA A 1 184 ? 2.203 -2.162 -0.199 1.00 88.38 184 ALA A CA 1
ATOM 1396 C C . ALA A 1 184 ? 2.405 -2.199 1.324 1.00 88.38 184 ALA A C 1
ATOM 1398 O O . ALA A 1 184 ? 1.457 -1.953 2.062 1.00 88.38 184 ALA A O 1
ATOM 1399 N N . HIS A 1 185 ? 3.630 -2.493 1.771 1.00 88.56 185 HIS A N 1
ATOM 1400 C CA . HIS A 1 185 ? 4.010 -2.539 3.183 1.00 88.56 185 HIS A CA 1
ATOM 1401 C C . HIS A 1 185 ? 3.694 -1.216 3.882 1.00 88.56 185 HIS A C 1
ATOM 1403 O O . HIS A 1 185 ? 2.891 -1.168 4.806 1.00 88.56 185 HIS A O 1
ATOM 1409 N N . GLU A 1 186 ? 4.239 -0.125 3.363 1.00 84.25 186 GLU A N 1
ATOM 1410 C CA . GLU A 1 186 ? 4.102 1.180 4.000 1.00 84.25 186 GLU A CA 1
ATOM 1411 C C . GLU A 1 186 ? 2.666 1.718 3.903 1.00 84.25 186 GLU A C 1
ATOM 1413 O O . GLU A 1 186 ? 2.186 2.415 4.794 1.00 84.25 186 GLU A O 1
ATOM 1418 N N . LEU A 1 187 ? 1.938 1.367 2.836 1.00 87.25 187 LEU A N 1
ATOM 1419 C CA . LEU A 1 187 ? 0.523 1.701 2.692 1.00 87.25 187 LEU A CA 1
ATOM 1420 C C . LEU A 1 187 ? -0.336 0.973 3.732 1.00 87.25 187 LEU A C 1
ATOM 1422 O O . LEU A 1 187 ? -1.273 1.564 4.260 1.00 87.25 187 LEU A O 1
ATOM 1426 N N . ALA A 1 188 ? -0.035 -0.296 4.019 1.00 92.38 188 ALA A N 1
ATOM 1427 C CA . ALA A 1 188 ? -0.731 -1.056 5.050 1.00 92.38 188 ALA A CA 1
ATOM 1428 C C . ALA A 1 188 ? -0.569 -0.412 6.426 1.00 92.38 188 ALA A C 1
ATOM 1430 O O . ALA A 1 188 ? -1.577 -0.155 7.081 1.00 92.38 188 ALA A O 1
ATOM 1431 N N . GLU A 1 189 ? 0.665 -0.092 6.806 1.00 89.38 189 GLU A N 1
ATOM 1432 C CA . GLU A 1 189 ? 0.996 0.554 8.080 1.00 89.38 189 GLU A CA 1
ATOM 1433 C C . GLU A 1 189 ? 0.345 1.929 8.197 1.00 89.38 189 GLU A C 1
ATOM 1435 O O . GLU A 1 189 ? -0.383 2.205 9.145 1.00 89.38 189 GLU A O 1
ATOM 1440 N N . ALA A 1 190 ? 0.479 2.763 7.162 1.00 85.19 190 ALA A N 1
ATOM 1441 C CA . ALA A 1 190 ? -0.148 4.080 7.109 1.00 85.19 190 ALA A CA 1
ATOM 1442 C C . ALA A 1 190 ? -1.675 4.034 7.303 1.00 85.19 190 ALA A C 1
ATOM 1444 O O . ALA A 1 190 ? -2.257 4.965 7.858 1.00 85.19 190 ALA A O 1
ATOM 1445 N N . ILE A 1 191 ? -2.332 2.976 6.823 1.00 90.44 191 ILE A N 1
ATOM 1446 C CA . ILE A 1 191 ? -3.784 2.809 6.928 1.00 90.44 191 ILE A CA 1
ATOM 1447 C C . ILE A 1 191 ? -4.190 2.289 8.308 1.00 90.44 191 ILE A C 1
ATOM 1449 O O . ILE A 1 191 ? -5.186 2.761 8.861 1.00 90.44 191 ILE A O 1
ATOM 1453 N N . THR A 1 192 ? -3.461 1.316 8.855 1.00 92.56 192 THR A N 1
ATOM 1454 C CA . THR A 1 192 ? 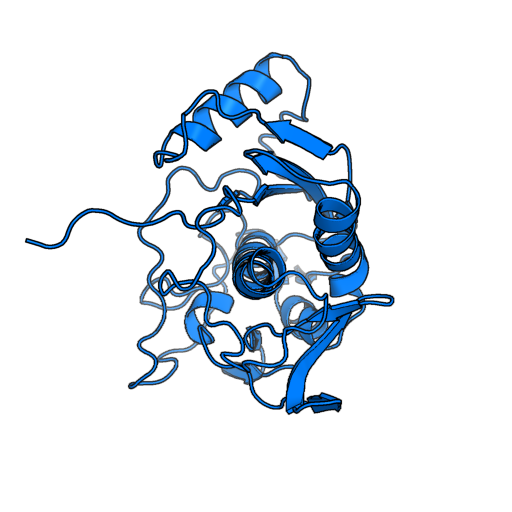-3.841 0.638 10.104 1.00 92.56 192 THR A CA 1
ATOM 1455 C C . THR A 1 192 ? -3.286 1.299 11.354 1.00 92.56 192 THR A C 1
ATOM 1457 O O . THR A 1 192 ? -3.842 1.104 12.428 1.00 92.56 192 THR A O 1
ATOM 1460 N N . ASP A 1 193 ? -2.224 2.087 11.232 1.00 86.94 193 ASP A N 1
ATOM 1461 C CA . ASP A 1 193 ? -1.632 2.841 12.328 1.00 86.94 193 ASP A CA 1
ATOM 1462 C C . ASP A 1 193 ? -0.986 4.160 11.836 1.00 86.94 193 ASP A C 1
ATOM 1464 O O . ASP A 1 193 ? 0.235 4.334 11.834 1.00 86.94 193 ASP A O 1
ATOM 1468 N N . PRO A 1 194 ? -1.805 5.153 11.434 1.00 81.94 194 PRO A N 1
ATOM 1469 C CA . PRO A 1 194 ? -1.325 6.401 10.831 1.00 81.94 194 PRO A CA 1
ATOM 1470 C C . PRO A 1 194 ? -0.412 7.256 11.729 1.00 81.94 194 PRO A C 1
ATOM 1472 O O . PRO A 1 194 ? 0.228 8.182 11.224 1.00 81.94 194 PRO A O 1
ATOM 1475 N N . TYR A 1 195 ? -0.366 6.986 13.038 1.00 78.06 195 TYR A N 1
ATOM 1476 C CA . TYR A 1 195 ? 0.414 7.749 14.021 1.00 78.06 195 TYR A CA 1
ATOM 1477 C C . TYR A 1 195 ? 1.326 6.867 14.890 1.00 78.06 195 TYR A C 1
ATOM 1479 O O . TYR A 1 195 ? 1.841 7.342 15.905 1.00 78.06 195 TYR A O 1
ATOM 1487 N N . VAL A 1 196 ? 1.533 5.600 14.510 1.00 79.50 196 VAL A N 1
ATOM 1488 C CA . VAL A 1 196 ? 2.355 4.617 15.249 1.00 79.50 196 VAL A CA 1
ATOM 1489 C C . VAL A 1 196 ? 1.902 4.467 16.714 1.00 79.50 196 VAL A C 1
ATOM 1491 O O . VAL A 1 196 ? 2.691 4.317 17.652 1.00 79.50 196 VAL A O 1
ATOM 1494 N N . ASN A 1 197 ? 0.597 4.585 16.940 1.00 82.25 197 ASN A N 1
ATOM 1495 C CA . ASN A 1 197 ? -0.040 4.532 18.245 1.00 82.25 197 ASN A CA 1
ATOM 1496 C C . ASN A 1 197 ? -1.287 3.628 18.288 1.00 82.25 197 ASN A C 1
ATOM 1498 O O . ASN A 1 197 ? -1.763 3.366 19.388 1.00 82.25 197 ASN A O 1
ATOM 1502 N N . SER A 1 198 ? -1.732 3.067 17.163 1.00 86.00 198 SER A N 1
ATOM 1503 C CA . SER A 1 198 ? -2.982 2.326 16.973 1.00 86.00 198 SER A CA 1
ATOM 1504 C C . SER A 1 198 ? -2.820 0.809 17.076 1.00 86.00 198 SER A C 1
ATOM 1506 O O . SER A 1 198 ? -3.157 0.246 18.119 1.00 86.00 198 SER A O 1
ATOM 1508 N N . TRP A 1 199 ? -2.259 0.137 16.068 1.00 92.75 199 TRP A N 1
ATOM 1509 C CA . TRP A 1 199 ? -2.162 -1.326 15.999 1.00 92.75 199 TRP A CA 1
ATOM 1510 C C . TRP A 1 199 ? -0.712 -1.782 15.868 1.00 92.75 199 TRP A C 1
ATOM 1512 O O . TRP A 1 199 ? -0.110 -1.657 14.807 1.00 92.75 199 TRP A O 1
ATOM 1522 N N . ARG A 1 200 ? -0.170 -2.389 16.927 1.00 90.06 200 ARG A N 1
ATOM 1523 C CA . ARG A 1 200 ? 1.185 -2.967 16.926 1.00 90.06 200 ARG A CA 1
ATOM 1524 C C . ARG A 1 200 ? 1.320 -4.054 17.983 1.00 90.06 200 ARG A C 1
ATOM 1526 O O . ARG A 1 200 ? 0.431 -4.236 18.815 1.00 90.06 200 ARG A O 1
ATOM 1533 N N . ASP A 1 201 ? 2.425 -4.783 17.946 1.00 89.44 201 ASP A N 1
ATOM 1534 C CA . ASP A 1 201 ? 2.781 -5.715 19.015 1.00 89.44 201 ASP A CA 1
ATOM 1535 C C . ASP A 1 201 ? 3.651 -5.068 20.111 1.00 89.44 201 ASP A C 1
ATOM 1537 O O . ASP A 1 201 ? 4.002 -3.888 20.056 1.00 89.44 201 ASP A O 1
ATOM 1541 N N . GLU A 1 202 ? 4.050 -5.864 21.106 1.00 86.75 202 GLU A N 1
ATOM 1542 C CA . GLU A 1 202 ? 4.906 -5.429 22.221 1.00 86.75 202 GLU A CA 1
ATOM 1543 C C . GLU A 1 202 ? 6.313 -4.957 21.798 1.00 86.75 202 GLU A C 1
ATOM 1545 O O . GLU A 1 202 ? 6.983 -4.251 22.554 1.00 86.75 202 GLU A O 1
ATOM 1550 N N . ASN A 1 203 ? 6.773 -5.326 20.600 1.00 83.56 203 ASN A N 1
ATOM 1551 C CA . ASN A 1 203 ? 8.057 -4.917 20.029 1.00 83.56 203 ASN A CA 1
ATOM 1552 C C . ASN A 1 203 ? 7.921 -3.738 19.046 1.00 83.56 203 ASN A C 1
ATOM 1554 O O . ASN A 1 203 ? 8.925 -3.323 18.465 1.00 83.56 203 ASN A O 1
ATOM 1558 N N . ASN A 1 204 ? 6.716 -3.176 18.904 1.00 82.38 204 ASN A N 1
ATOM 1559 C CA . ASN A 1 204 ? 6.328 -2.159 17.924 1.00 82.38 204 ASN A CA 1
ATOM 1560 C C . ASN A 1 204 ? 6.355 -2.620 16.459 1.00 82.38 204 ASN A C 1
ATOM 1562 O O . ASN A 1 204 ? 6.467 -1.778 15.577 1.00 82.38 204 ASN A O 1
ATOM 1566 N N . TYR A 1 205 ? 6.238 -3.921 16.194 1.00 85.38 205 TYR A N 1
ATOM 1567 C CA . TYR A 1 205 ? 5.998 -4.411 14.839 1.00 85.38 205 TYR A CA 1
ATOM 1568 C C . TYR A 1 205 ? 4.553 -4.111 14.426 1.00 85.38 205 TYR A C 1
ATOM 1570 O O . TYR A 1 205 ? 3.609 -4.536 15.109 1.00 85.38 205 TYR A O 1
ATOM 1578 N N . GLU A 1 206 ? 4.394 -3.425 13.297 1.00 89.75 206 GLU A N 1
ATOM 1579 C CA . GLU A 1 206 ? 3.106 -3.205 12.640 1.00 89.75 206 GLU A CA 1
ATOM 1580 C C . GLU A 1 206 ? 2.707 -4.429 11.781 1.00 89.75 206 GLU A C 1
ATOM 1582 O O . GLU A 1 206 ? 3.378 -5.469 11.749 1.00 89.75 206 GLU A O 1
ATOM 1587 N N . ASN A 1 207 ? 1.563 -4.355 11.102 1.00 93.06 207 ASN A N 1
ATOM 1588 C CA . ASN A 1 207 ? 1.009 -5.469 10.324 1.00 93.06 207 ASN A CA 1
ATOM 1589 C C . ASN A 1 207 ? 1.918 -5.925 9.176 1.00 93.06 207 ASN A C 1
ATOM 1591 O O . ASN A 1 207 ? 2.142 -7.129 8.996 1.00 93.06 207 ASN A O 1
ATOM 1595 N N . ALA A 1 208 ? 2.487 -4.980 8.433 1.00 90.00 208 ALA A N 1
ATOM 1596 C CA . ALA A 1 208 ? 3.368 -5.286 7.324 1.00 90.00 208 ALA A CA 1
ATOM 1597 C C . ALA A 1 208 ? 4.744 -5.773 7.806 1.00 90.00 208 ALA A C 1
ATOM 1599 O O . ALA A 1 208 ? 5.270 -6.743 7.246 1.00 90.00 208 ALA A O 1
ATOM 1600 N N . ASP A 1 209 ? 5.291 -5.211 8.886 1.00 87.38 209 ASP A N 1
ATOM 1601 C CA . ASP A 1 209 ? 6.532 -5.685 9.510 1.00 87.38 209 ASP A CA 1
ATOM 1602 C C . ASP A 1 209 ? 6.523 -7.187 9.838 1.00 87.38 209 ASP A C 1
ATOM 1604 O O . ASP A 1 209 ? 7.503 -7.900 9.577 1.00 87.38 209 ASP A O 1
ATOM 1608 N N . LYS A 1 210 ? 5.409 -7.700 10.384 1.00 89.50 210 LYS A N 1
ATOM 1609 C CA . LYS A 1 210 ? 5.240 -9.125 10.748 1.00 89.50 210 LYS A CA 1
ATOM 1610 C C . LYS A 1 210 ? 5.425 -10.058 9.559 1.00 89.50 210 LYS A C 1
ATOM 1612 O O . LYS A 1 210 ? 5.932 -11.178 9.694 1.00 89.50 210 LYS A O 1
ATOM 1617 N N . CYS A 1 211 ? 4.974 -9.611 8.395 1.00 90.94 211 CYS A N 1
ATOM 1618 C CA . CYS A 1 211 ? 4.848 -10.438 7.205 1.00 90.94 211 CYS A CA 1
ATOM 1619 C C . CYS A 1 211 ? 5.876 -10.112 6.128 1.00 90.94 211 CYS A C 1
ATOM 1621 O O . CYS A 1 211 ? 5.832 -10.679 5.031 1.00 90.94 211 CYS A O 1
ATOM 1623 N N . SER A 1 212 ? 6.844 -9.266 6.477 1.00 85.19 212 SER A N 1
ATOM 1624 C CA . SER A 1 212 ? 7.939 -8.880 5.610 1.00 85.19 212 SER A CA 1
ATOM 1625 C C . SER A 1 212 ? 8.614 -10.091 4.967 1.00 85.19 212 SER A C 1
ATOM 1627 O O . SER A 1 212 ? 8.907 -11.115 5.595 1.00 85.19 212 SER A O 1
ATOM 1629 N N . HIS A 1 213 ? 8.821 -9.976 3.658 1.00 81.94 213 HIS A N 1
ATOM 1630 C CA . HIS A 1 213 ? 9.437 -10.986 2.799 1.00 81.94 213 HIS A CA 1
ATOM 1631 C C . HIS A 1 213 ? 8.716 -12.343 2.679 1.00 81.94 213 HIS A C 1
ATOM 1633 O O . HIS A 1 213 ? 9.329 -13.323 2.234 1.00 81.94 213 HIS A O 1
ATOM 1639 N N . ARG A 1 214 ? 7.429 -12.434 3.029 1.00 87.88 214 ARG A N 1
ATOM 1640 C CA . ARG A 1 214 ? 6.602 -13.631 2.799 1.00 87.88 214 ARG A CA 1
ATOM 1641 C C . ARG A 1 214 ? 5.711 -13.410 1.590 1.00 87.88 214 ARG A C 1
ATOM 1643 O O . ARG A 1 214 ? 4.817 -12.593 1.665 1.00 87.88 214 ARG A O 1
ATOM 1650 N N . TYR A 1 215 ? 5.917 -14.129 0.492 1.00 89.81 215 TYR A N 1
ATOM 1651 C CA . TYR A 1 215 ? 5.227 -13.832 -0.778 1.00 89.81 215 TYR A CA 1
ATOM 1652 C C . TYR A 1 215 ? 4.237 -14.911 -1.231 1.00 89.81 215 TYR A C 1
ATOM 1654 O O . TYR A 1 215 ? 3.583 -14.756 -2.257 1.00 89.81 215 TYR A O 1
ATOM 1662 N N . GLU A 1 216 ? 4.143 -16.033 -0.522 1.00 90.12 216 GLU A N 1
ATOM 1663 C CA . GLU A 1 216 ? 3.314 -17.157 -0.966 1.00 90.12 216 GLU A CA 1
ATOM 1664 C C . GLU A 1 216 ? 1.840 -16.995 -0.539 1.00 90.12 216 GLU A C 1
ATOM 1666 O O . GLU A 1 216 ? 1.564 -16.350 0.471 1.00 90.12 216 GLU A O 1
ATOM 1671 N N . PRO A 1 217 ? 0.880 -17.604 -1.255 1.00 94.31 217 PRO A N 1
ATOM 1672 C CA . PRO A 1 217 ? 1.058 -18.336 -2.510 1.00 94.31 217 PRO A CA 1
ATOM 1673 C C . PRO A 1 217 ? 1.317 -17.411 -3.711 1.00 94.31 217 PRO A C 1
ATOM 1675 O O . PRO A 1 217 ? 0.750 -16.327 -3.812 1.00 94.31 217 PRO A O 1
ATOM 1678 N N . THR A 1 218 ? 2.144 -17.872 -4.653 1.00 93.06 218 THR A N 1
ATOM 1679 C CA . THR A 1 218 ? 2.422 -17.189 -5.928 1.00 93.06 218 THR A CA 1
ATOM 1680 C C . THR A 1 218 ? 1.860 -17.940 -7.139 1.00 93.06 218 THR A C 1
ATOM 1682 O O . THR A 1 218 ? 1.835 -19.170 -7.191 1.00 93.06 218 THR A O 1
ATOM 1685 N N . VAL A 1 219 ? 1.456 -17.187 -8.163 1.00 93.88 219 VAL A N 1
ATOM 1686 C CA . VAL A 1 219 ? 1.094 -17.672 -9.501 1.00 93.88 219 VAL A CA 1
ATOM 1687 C C . VAL A 1 219 ? 2.222 -17.329 -10.473 1.00 93.88 219 VAL A C 1
ATOM 1689 O O . VAL A 1 219 ? 2.859 -16.283 -10.360 1.00 93.88 219 VAL A O 1
ATOM 1692 N N . LYS A 1 220 ? 2.476 -18.207 -11.448 1.00 92.19 220 LYS A N 1
ATOM 1693 C CA . LYS A 1 220 ? 3.482 -17.991 -12.496 1.00 92.19 220 LYS A CA 1
ATOM 1694 C C . LYS A 1 220 ? 2.825 -17.583 -13.813 1.00 92.19 220 LYS A C 1
ATOM 1696 O O . LYS A 1 220 ? 1.906 -18.248 -14.283 1.00 92.19 220 LYS A O 1
ATOM 1701 N N . LEU A 1 221 ? 3.336 -16.522 -14.421 1.00 88.75 221 LEU A N 1
ATOM 1702 C CA . LEU A 1 221 ? 3.129 -16.167 -15.821 1.00 88.75 221 LEU A CA 1
ATOM 1703 C C . LEU A 1 221 ? 4.057 -16.999 -16.723 1.00 88.75 221 LEU A C 1
ATOM 1705 O O . LEU A 1 221 ? 4.818 -17.861 -16.264 1.00 88.75 221 LEU A O 1
ATOM 1709 N N . GLN A 1 222 ? 4.019 -16.713 -18.027 1.00 87.69 222 GLN A N 1
ATOM 1710 C CA . GLN A 1 222 ? 4.990 -17.244 -18.982 1.00 87.69 222 GLN A CA 1
ATOM 1711 C C . GLN A 1 222 ? 6.427 -16.959 -18.513 1.00 87.69 222 GLN A C 1
ATOM 1713 O O . GLN A 1 222 ? 6.697 -15.970 -17.832 1.00 87.69 222 GLN A O 1
ATOM 1718 N N . HIS A 1 223 ? 7.354 -17.856 -18.854 1.00 87.19 223 HIS A N 1
ATOM 1719 C CA . HIS A 1 223 ? 8.766 -17.771 -18.459 1.00 87.19 223 HIS A CA 1
ATOM 1720 C C . HIS A 1 223 ? 9.005 -17.785 -16.934 1.00 87.19 223 HIS A C 1
ATOM 1722 O O . HIS A 1 223 ? 10.093 -17.452 -16.463 1.00 87.19 223 HIS A O 1
ATOM 1728 N N . GLY A 1 224 ? 8.004 -18.218 -16.156 1.00 88.00 224 GLY A N 1
ATOM 1729 C CA . GLY A 1 224 ? 8.106 -18.449 -14.716 1.00 88.00 224 GLY A CA 1
ATOM 1730 C C . GLY A 1 224 ? 8.022 -17.192 -13.852 1.00 88.00 224 GLY A C 1
ATOM 1731 O O . GLY A 1 224 ? 8.341 -17.283 -12.670 1.00 88.00 224 GLY A O 1
ATOM 1732 N N . ILE A 1 225 ? 7.650 -16.043 -14.426 1.00 89.94 225 ILE A N 1
ATOM 1733 C CA . ILE A 1 225 ? 7.552 -14.756 -13.721 1.00 89.94 225 ILE A CA 1
ATOM 1734 C C . ILE A 1 225 ? 6.435 -14.842 -12.679 1.00 89.94 225 ILE A C 1
ATOM 1736 O O . ILE A 1 225 ? 5.308 -15.200 -13.023 1.00 89.94 225 ILE A O 1
ATOM 1740 N N . LYS A 1 226 ? 6.725 -14.540 -11.414 1.00 91.31 226 LYS A N 1
ATOM 1741 C CA . LYS A 1 226 ? 5.771 -14.684 -10.309 1.00 91.31 226 LYS A CA 1
ATOM 1742 C C . LYS A 1 226 ? 4.984 -13.407 -10.027 1.00 91.31 226 LYS A C 1
ATOM 1744 O O . LYS A 1 226 ? 5.514 -12.305 -10.105 1.00 91.31 226 LYS A O 1
ATOM 1749 N N . TYR A 1 227 ? 3.737 -13.581 -9.609 1.00 93.88 227 TYR A N 1
ATOM 1750 C CA . TYR A 1 227 ? 2.895 -12.554 -8.993 1.00 93.88 227 TYR A CA 1
ATOM 1751 C C . TYR A 1 227 ? 1.954 -13.215 -7.979 1.00 93.88 227 TYR A C 1
ATOM 1753 O O . TYR A 1 227 ? 1.760 -14.430 -8.017 1.00 93.88 227 TYR A O 1
ATOM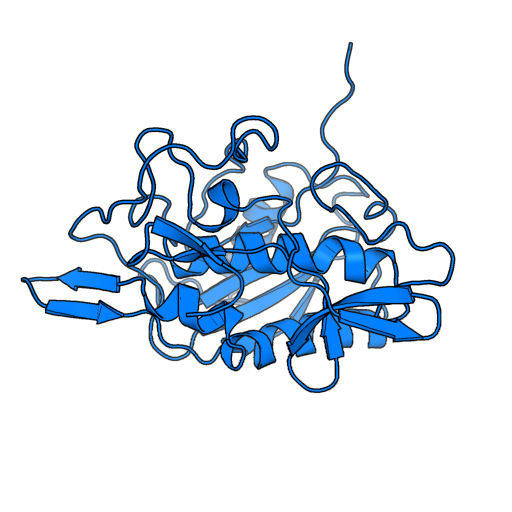 1761 N N . ASN A 1 228 ? 1.359 -12.443 -7.078 1.00 95.19 228 ASN A N 1
ATOM 1762 C CA . ASN A 1 228 ? 0.353 -12.948 -6.135 1.00 95.19 228 ASN A CA 1
ATOM 1763 C C . ASN A 1 228 ? -0.844 -12.008 -5.953 1.00 95.19 228 ASN A C 1
ATOM 1765 O O . ASN A 1 228 ? -1.859 -12.419 -5.396 1.00 95.19 228 ASN A O 1
ATOM 1769 N N . VAL A 1 229 ? -0.764 -10.786 -6.482 1.00 96.25 229 VAL A N 1
ATOM 1770 C CA . VAL A 1 229 ? -1.868 -9.830 -6.504 1.00 96.25 229 VAL A CA 1
ATOM 1771 C C . VAL A 1 229 ? -2.062 -9.295 -7.916 1.00 96.25 229 VAL A C 1
ATOM 1773 O O . VAL A 1 229 ? -1.102 -8.997 -8.626 1.00 96.25 229 VAL A O 1
ATOM 1776 N N . GLN A 1 230 ? -3.320 -9.168 -8.328 1.00 97.50 230 GLN A N 1
ATOM 1777 C CA . GLN A 1 230 ? -3.713 -8.406 -9.507 1.00 97.50 230 GLN A CA 1
ATOM 1778 C C . GLN A 1 230 ? -4.509 -7.189 -9.037 1.00 97.50 230 GLN A C 1
ATOM 1780 O O . GLN A 1 230 ? -5.537 -7.348 -8.383 1.00 97.50 230 GLN A O 1
ATOM 1785 N N . ALA A 1 231 ? -4.028 -5.991 -9.360 1.00 96.31 231 ALA A N 1
ATOM 1786 C CA . ALA A 1 231 ? -4.686 -4.731 -9.039 1.00 96.31 231 ALA A CA 1
ATOM 1787 C C . ALA A 1 231 ? -4.977 -4.011 -10.361 1.00 96.31 231 ALA A C 1
ATOM 1789 O O . ALA A 1 231 ? -4.063 -3.589 -11.068 1.00 96.31 231 ALA A O 1
ATOM 1790 N N . GLY A 1 232 ? -6.261 -3.941 -10.720 1.00 96.12 232 GLY A N 1
ATOM 1791 C CA . GLY A 1 232 ? -6.687 -3.487 -12.039 1.00 96.12 232 GLY A CA 1
ATOM 1792 C C . GLY A 1 232 ? -6.259 -4.471 -13.131 1.00 96.12 232 GLY A C 1
ATOM 1793 O O . GLY A 1 232 ? -6.487 -5.682 -13.037 1.00 96.12 232 GLY A O 1
ATOM 1794 N N . ASP A 1 233 ? -5.627 -3.945 -14.173 1.00 95.81 233 ASP A N 1
ATOM 1795 C CA . ASP A 1 233 ? -5.081 -4.698 -15.304 1.00 95.81 233 ASP A CA 1
ATOM 1796 C C . ASP A 1 233 ? -3.633 -5.175 -15.086 1.00 95.81 233 ASP A C 1
ATOM 1798 O O . ASP A 1 233 ? -3.115 -5.961 -15.883 1.00 95.81 233 ASP A O 1
ATOM 1802 N N . ARG A 1 234 ? -2.991 -4.758 -13.988 1.00 96.12 234 ARG A N 1
ATOM 1803 C CA . ARG A 1 234 ? -1.588 -5.060 -13.681 1.00 96.12 234 ARG A CA 1
ATOM 1804 C C . ARG A 1 234 ? -1.432 -6.098 -12.577 1.00 96.12 234 ARG A C 1
ATOM 1806 O O . ARG A 1 234 ? -2.301 -6.299 -11.726 1.00 96.12 234 ARG A O 1
ATOM 1813 N N . ARG A 1 235 ? -0.290 -6.785 -12.603 1.00 95.56 235 ARG A N 1
ATOM 1814 C CA . ARG A 1 235 ? 0.063 -7.863 -11.671 1.00 95.56 235 ARG A CA 1
ATOM 1815 C C . ARG A 1 235 ? 1.273 -7.464 -10.849 1.00 95.56 235 ARG A C 1
ATOM 1817 O O . ARG A 1 235 ? 2.176 -6.821 -11.365 1.00 95.56 235 ARG A O 1
ATOM 1824 N N . TYR A 1 236 ? 1.295 -7.881 -9.592 1.00 93.25 236 TYR A N 1
ATOM 1825 C CA . TYR A 1 236 ? 2.292 -7.470 -8.614 1.00 93.25 236 TYR A CA 1
ATOM 1826 C C . TYR A 1 236 ? 2.690 -8.657 -7.738 1.00 93.25 236 TYR A C 1
ATOM 1828 O O . TYR A 1 236 ? 1.881 -9.549 -7.458 1.00 93.25 236 TYR A O 1
ATOM 1836 N N . LEU A 1 237 ? 3.951 -8.667 -7.314 1.00 92.31 237 LEU A N 1
ATOM 1837 C CA . LEU A 1 237 ? 4.453 -9.575 -6.293 1.00 92.31 237 LEU A CA 1
ATOM 1838 C C . LEU A 1 237 ? 4.678 -8.765 -5.017 1.00 92.31 237 LEU A C 1
ATOM 1840 O O . LEU A 1 237 ? 5.638 -8.002 -4.931 1.00 92.31 237 LEU A O 1
ATOM 1844 N N . ILE A 1 238 ? 3.781 -8.912 -4.047 1.00 91.69 238 ILE A N 1
ATOM 1845 C CA . ILE A 1 238 ? 3.844 -8.184 -2.775 1.00 91.69 238 ILE A CA 1
ATOM 1846 C C . ILE A 1 238 ? 3.865 -9.155 -1.602 1.00 91.69 238 ILE A C 1
ATOM 1848 O O . ILE A 1 238 ? 3.463 -10.306 -1.732 1.00 91.69 238 ILE A O 1
ATOM 1852 N N . GLN A 1 239 ? 4.369 -8.730 -0.455 1.00 91.44 239 GLN A N 1
ATOM 1853 C CA . GLN A 1 239 ? 4.341 -9.565 0.741 1.00 91.44 239 GLN A CA 1
ATOM 1854 C C . GLN A 1 239 ? 2.907 -9.851 1.232 1.00 91.44 239 GLN A C 1
ATOM 1856 O O . GLN A 1 239 ? 1.972 -9.107 0.942 1.00 91.44 239 GLN A O 1
ATOM 1861 N N . GLN A 1 240 ? 2.755 -10.904 2.029 1.00 94.81 240 GLN A N 1
ATOM 1862 C CA . GLN A 1 240 ? 1.607 -11.151 2.894 1.00 94.81 240 GLN A CA 1
ATOM 1863 C C . GLN A 1 240 ? 1.414 -9.983 3.865 1.00 94.81 240 GLN A C 1
ATOM 1865 O O . GLN A 1 240 ? 2.331 -9.189 4.099 1.00 94.81 240 GLN A O 1
ATOM 1870 N N . ASN A 1 241 ? 0.234 -9.921 4.469 1.00 95.62 241 ASN A N 1
ATOM 1871 C CA . ASN A 1 241 ? -0.058 -8.994 5.550 1.00 95.62 241 ASN A CA 1
ATOM 1872 C C . ASN A 1 241 ? -0.630 -9.736 6.764 1.00 95.62 241 ASN A C 1
ATOM 1874 O O . ASN A 1 241 ? -1.138 -10.853 6.626 1.00 95.62 241 ASN A O 1
ATOM 1878 N N . TRP A 1 242 ? -0.480 -9.147 7.948 1.00 96.56 242 TRP A N 1
ATOM 1879 C CA . TRP A 1 242 ? -0.972 -9.715 9.196 1.00 96.56 242 TRP A CA 1
ATOM 1880 C C . TRP A 1 242 ? -2.476 -9.485 9.308 1.00 96.56 242 TRP A C 1
ATOM 1882 O O . TRP A 1 242 ? -2.940 -8.356 9.198 1.00 96.56 242 TRP A O 1
ATOM 1892 N N . ASP A 1 243 ? -3.241 -10.553 9.506 1.00 96.50 243 ASP A N 1
ATOM 1893 C CA . ASP A 1 243 ? -4.680 -10.481 9.755 1.00 96.50 243 ASP A CA 1
ATOM 1894 C C . ASP A 1 243 ? -4.940 -10.308 11.256 1.00 96.50 243 ASP A C 1
ATOM 1896 O O . ASP A 1 243 ? -4.500 -11.128 12.067 1.00 96.50 243 ASP A O 1
ATOM 1900 N N . ALA A 1 244 ? -5.652 -9.241 11.631 1.00 95.31 244 ALA A N 1
ATOM 1901 C CA . ALA A 1 244 ? -5.914 -8.907 13.033 1.00 95.31 244 ALA A CA 1
ATOM 1902 C C . ALA A 1 244 ? -6.863 -9.900 13.734 1.00 95.31 244 ALA A C 1
ATOM 1904 O O . ALA A 1 244 ? -6.844 -10.009 14.960 1.00 95.31 244 ALA A O 1
ATOM 1905 N N . ASN A 1 245 ? -7.677 -10.644 12.983 1.00 95.00 245 ASN A N 1
ATOM 1906 C CA . ASN A 1 245 ? -8.588 -11.646 13.530 1.00 95.00 245 ASN A CA 1
ATOM 1907 C C . ASN A 1 245 ? -7.887 -12.990 13.716 1.00 95.00 245 ASN A C 1
ATOM 1909 O O . ASN A 1 245 ? -8.044 -13.633 14.754 1.00 95.00 245 ASN A O 1
ATOM 1913 N N . THR A 1 246 ? -7.135 -13.441 12.708 1.00 95.75 246 THR A N 1
ATOM 1914 C CA . THR A 1 246 ? -6.483 -14.760 12.761 1.00 95.75 246 THR A CA 1
ATOM 1915 C C . THR A 1 246 ? -5.098 -14.721 13.390 1.00 95.75 246 THR A C 1
ATOM 1917 O O . THR A 1 246 ? -4.572 -15.783 13.715 1.00 95.75 246 THR A O 1
ATOM 1920 N N . GLN A 1 247 ? -4.498 -13.531 13.524 1.00 94.25 247 GLN A N 1
ATOM 1921 C CA . GLN A 1 247 ? -3.136 -13.317 14.023 1.00 94.25 247 GLN A CA 1
ATOM 1922 C C . GLN A 1 247 ? -2.111 -14.140 13.224 1.00 94.25 247 GLN A C 1
ATOM 1924 O O . GLN A 1 247 ? -1.305 -14.900 13.761 1.00 94.25 247 GLN A O 1
ATOM 1929 N N . GLN A 1 248 ? -2.206 -14.057 11.891 1.00 93.62 248 GLN A N 1
ATOM 1930 C CA . GLN A 1 248 ? -1.357 -14.799 10.956 1.00 93.62 248 GLN A CA 1
ATOM 1931 C C . GLN A 1 248 ? -1.066 -13.979 9.702 1.00 93.62 248 GLN A C 1
ATOM 1933 O O . GLN A 1 248 ? -1.878 -13.164 9.272 1.00 93.62 248 GLN A O 1
ATOM 1938 N N . CYS A 1 249 ? 0.078 -14.253 9.072 1.00 95.31 249 CYS A N 1
ATOM 1939 C CA . CYS A 1 249 ? 0.376 -13.723 7.747 1.00 95.31 249 CYS A CA 1
ATOM 1940 C C . CYS A 1 249 ? -0.427 -14.453 6.670 1.00 95.31 249 CYS A C 1
ATOM 1942 O O . CYS A 1 249 ? -0.304 -15.671 6.516 1.00 95.31 249 CYS A O 1
ATOM 1944 N N . THR A 1 250 ? -1.196 -13.700 5.889 1.00 96.12 250 THR A N 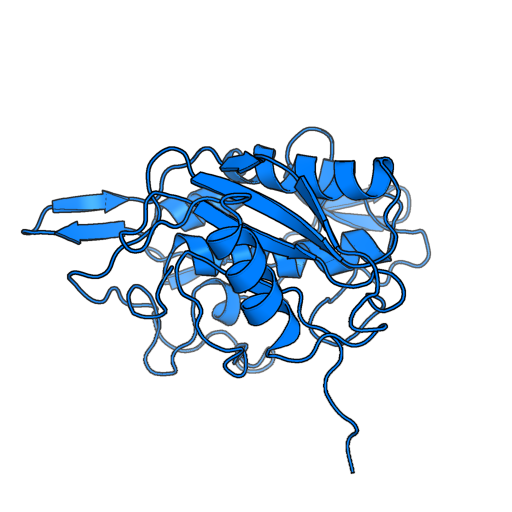1
ATOM 1945 C CA . THR A 1 250 ? -2.037 -14.213 4.801 1.00 96.12 250 THR A CA 1
ATOM 1946 C C . THR A 1 250 ? -2.002 -13.280 3.585 1.00 96.12 250 THR A C 1
ATOM 1948 O O . THR A 1 250 ? -1.520 -12.150 3.654 1.00 96.12 250 THR A O 1
ATOM 1951 N N . MET A 1 251 ? -2.471 -13.776 2.438 1.00 96.19 251 MET A N 1
ATOM 1952 C CA . MET A 1 251 ? -2.691 -12.982 1.219 1.00 96.19 251 MET A CA 1
ATOM 1953 C C . MET A 1 251 ? -4.154 -12.548 1.052 1.00 96.19 251 MET A C 1
ATOM 1955 O O . MET A 1 251 ? -4.467 -11.812 0.116 1.00 96.19 251 MET A O 1
ATOM 1959 N N . SER A 1 252 ? -5.053 -13.017 1.920 1.00 94.94 252 SER A N 1
ATOM 1960 C CA . SER A 1 252 ? -6.481 -12.712 1.856 1.00 94.94 252 SER A CA 1
ATOM 1961 C C . SER A 1 252 ? -7.170 -12.871 3.206 1.00 94.94 252 SER A C 1
ATOM 1963 O O . SER A 1 252 ? -6.820 -13.792 3.949 1.00 94.94 252 SER A O 1
ATOM 1965 N N . ALA A 1 253 ? -8.198 -12.050 3.422 1.00 87.44 253 ALA A N 1
ATOM 1966 C CA . ALA A 1 253 ? -9.230 -12.206 4.444 1.00 87.44 253 ALA A CA 1
ATOM 1967 C C . ALA A 1 253 ? -10.622 -12.261 3.789 1.00 87.44 253 ALA A C 1
ATOM 1969 O O . ALA A 1 253 ? -10.816 -11.581 2.743 1.00 87.44 253 ALA A O 1
#